Protein AF-A0A3D1K1M1-F1 (afdb_monomer)

pLDDT: mean 82.11, std 17.73, range [34.0, 96.88]

Mean predicted aligned error: 14.51 Å

Foldseek 3Di:
DDDDDDDDPDDDPDDDDDDPDDDPPVNVVVVVVVLVVVCVVCVVVLVVVLVVLVVVLVVCVVVVNVVVSVVSVVVSVVSVLVVVLSVVLVPDDFDKDKDKDQLVVDDCVPWAFLVVQVKDKDWPAWDPQQDQCQQRPPDLQGHTWGQAQWTKIKIFGNDKDKFQKKKFAAHQDQQKWQAWKWKWFDDSNTDIDIDHTDGHSIIMMMGTPDIDIGRMIMITRPGIGRIYGTNYMTGD

Structure (mmCIF, N/CA/C/O backbone):
data_AF-A0A3D1K1M1-F1
#
_entry.id   AF-A0A3D1K1M1-F1
#
loop_
_atom_site.group_PDB
_atom_site.id
_atom_site.type_symbol
_atom_site.label_atom_id
_atom_site.label_alt_id
_atom_site.label_comp_id
_atom_site.label_asym_id
_atom_site.label_entity_id
_atom_site.label_seq_id
_atom_site.pdbx_PDB_ins_code
_atom_site.Cartn_x
_atom_site.Cartn_y
_atom_site.Cartn_z
_atom_site.occupancy
_atom_site.B_iso_or_equiv
_atom_site.auth_seq_id
_atom_site.auth_comp_id
_atom_site.auth_asym_id
_atom_site.auth_atom_id
_atom_site.pdbx_PDB_model_num
ATOM 1 N N . MET A 1 1 ? 19.006 38.770 33.512 1.00 35.66 1 MET A N 1
ATOM 2 C CA . MET A 1 1 ? 19.445 38.851 32.100 1.00 35.66 1 MET A CA 1
ATOM 3 C C . MET A 1 1 ? 19.156 37.517 31.440 1.00 35.66 1 MET A C 1
ATOM 5 O O . MET A 1 1 ? 19.898 36.567 31.639 1.00 35.66 1 MET A O 1
ATOM 9 N N . ASN A 1 2 ? 18.037 37.445 30.722 1.00 34.00 2 ASN A N 1
ATOM 10 C CA . ASN A 1 2 ? 17.617 36.267 29.970 1.00 34.00 2 ASN A CA 1
ATOM 11 C C . ASN A 1 2 ? 18.421 36.190 28.670 1.00 34.00 2 ASN A C 1
ATOM 13 O O . ASN A 1 2 ? 18.438 37.163 27.915 1.00 34.00 2 ASN A O 1
ATOM 17 N N . LYS A 1 3 ? 19.047 35.046 28.381 1.00 42.53 3 LYS A N 1
ATOM 18 C CA . LYS A 1 3 ? 19.547 34.740 27.038 1.00 42.53 3 LYS A CA 1
ATOM 19 C C . LYS A 1 3 ? 18.972 33.413 26.552 1.00 42.53 3 LYS A C 1
ATOM 21 O O . LYS A 1 3 ? 19.311 32.350 27.050 1.00 42.53 3 LYS A O 1
ATOM 26 N N . MET A 1 4 ? 18.040 33.591 25.619 1.00 39.25 4 MET A N 1
ATOM 27 C CA . MET A 1 4 ? 17.590 32.737 24.522 1.00 39.25 4 MET A CA 1
ATOM 28 C C . MET A 1 4 ? 17.950 31.249 24.545 1.00 39.25 4 MET A C 1
ATOM 30 O O . MET A 1 4 ? 19.079 30.842 24.287 1.00 39.25 4 MET A O 1
ATOM 34 N N . ILE A 1 5 ? 16.882 30.466 24.666 1.00 43.78 5 ILE A N 1
ATOM 35 C CA . ILE A 1 5 ? 16.700 29.160 24.042 1.00 43.78 5 ILE A CA 1
ATOM 36 C C . ILE A 1 5 ? 16.816 29.354 22.522 1.00 43.78 5 ILE A C 1
ATOM 38 O O . ILE A 1 5 ? 15.950 29.979 21.911 1.00 43.78 5 ILE A O 1
ATOM 42 N N . ALA A 1 6 ? 17.894 28.846 21.926 1.00 45.03 6 ALA A N 1
ATOM 43 C CA . ALA A 1 6 ? 18.044 28.717 20.483 1.00 45.03 6 ALA A CA 1
ATOM 44 C C . ALA A 1 6 ? 18.020 27.230 20.116 1.00 45.03 6 ALA A C 1
ATOM 46 O O . ALA A 1 6 ? 18.894 26.442 20.467 1.00 45.03 6 ALA A O 1
ATOM 47 N N . MET A 1 7 ? 16.932 26.901 19.439 1.00 42.78 7 MET A N 1
ATOM 48 C CA . MET A 1 7 ? 16.564 25.671 18.764 1.00 42.78 7 MET A CA 1
ATOM 49 C C . MET A 1 7 ? 17.648 25.223 17.769 1.00 42.78 7 MET A C 1
ATOM 51 O O . MET A 1 7 ? 17.971 25.954 16.837 1.00 42.78 7 MET A O 1
ATOM 55 N N . LEU A 1 8 ? 18.156 24.000 17.927 1.00 34.22 8 LEU A N 1
ATOM 56 C CA . LEU A 1 8 ? 18.828 23.264 16.855 1.00 34.22 8 LEU A CA 1
ATOM 57 C C . LEU A 1 8 ? 18.450 21.781 16.972 1.00 34.22 8 LEU A C 1
ATOM 59 O O . LEU A 1 8 ? 19.152 20.975 17.576 1.00 34.22 8 LEU A O 1
ATOM 63 N N . VAL A 1 9 ? 17.282 21.431 16.431 1.00 40.34 9 VAL A N 1
ATOM 64 C CA . VAL A 1 9 ? 16.909 20.033 16.187 1.00 40.34 9 VAL A CA 1
ATOM 65 C C . VAL A 1 9 ? 17.611 19.619 14.897 1.00 40.34 9 VAL A C 1
ATOM 67 O O . VAL A 1 9 ? 17.089 19.797 13.799 1.00 40.34 9 VAL A O 1
ATOM 70 N N . SER A 1 10 ? 18.838 19.125 15.033 1.00 39.28 10 SER A N 1
ATOM 71 C CA . SER A 1 10 ? 19.572 18.496 13.939 1.00 39.28 10 SER A CA 1
ATOM 72 C C . SER A 1 10 ? 18.967 17.123 13.657 1.00 39.28 10 SER A C 1
ATOM 74 O O . SER A 1 10 ? 19.150 16.178 14.422 1.00 39.28 10 SER A O 1
ATOM 76 N N . VAL A 1 11 ? 18.238 17.014 12.548 1.00 42.81 11 VAL A N 1
ATOM 77 C CA . VAL A 1 11 ? 17.811 15.735 11.974 1.00 42.81 11 VAL A CA 1
ATOM 78 C C . VAL A 1 11 ? 19.044 15.057 11.367 1.00 42.81 11 VAL A C 1
ATOM 80 O O . VAL A 1 11 ? 19.420 15.344 10.234 1.00 42.81 11 VAL A O 1
ATOM 83 N N . LEU A 1 12 ? 19.687 14.161 12.119 1.00 37.34 12 LEU A N 1
ATOM 84 C CA . LEU A 1 12 ? 20.577 13.143 11.554 1.00 37.34 12 LEU A CA 1
ATOM 85 C C . LEU A 1 12 ? 19.761 11.864 11.329 1.00 37.34 12 LEU A C 1
ATOM 87 O O . LEU A 1 12 ? 19.552 11.078 12.247 1.00 37.34 12 LEU A O 1
ATOM 91 N N . PHE A 1 13 ? 19.302 11.654 10.097 1.00 40.97 13 PHE A N 1
ATOM 92 C CA . PHE A 1 13 ? 18.862 10.342 9.619 1.00 40.97 13 PHE A CA 1
ATOM 93 C C . PHE A 1 13 ? 20.049 9.711 8.879 1.00 40.97 13 PHE A C 1
ATOM 95 O O . PHE A 1 13 ? 20.242 9.946 7.687 1.00 40.97 13 PHE A O 1
ATOM 102 N N . ILE A 1 14 ? 20.887 8.964 9.604 1.00 43.50 14 ILE A N 1
ATOM 103 C CA . ILE A 1 14 ? 21.912 8.095 9.011 1.00 43.50 14 ILE A CA 1
ATOM 104 C C . ILE A 1 14 ? 21.360 6.668 8.959 1.00 43.50 14 ILE A C 1
ATOM 106 O O . ILE A 1 14 ? 20.699 6.200 9.881 1.00 43.50 14 ILE A O 1
ATOM 110 N N . ALA A 1 15 ? 21.605 6.040 7.813 1.00 40.34 15 ALA A N 1
ATOM 111 C CA . ALA A 1 15 ? 21.114 4.760 7.337 1.00 40.34 15 ALA A CA 1
ATOM 112 C C . ALA A 1 15 ? 21.244 3.588 8.326 1.00 40.34 15 ALA A C 1
ATOM 114 O O . ALA A 1 15 ? 22.288 3.386 8.941 1.00 40.34 15 ALA A O 1
ATOM 115 N N . GLY A 1 16 ? 20.195 2.761 8.380 1.00 38.75 16 GLY A N 1
ATOM 116 C CA . GLY A 1 16 ? 20.220 1.438 8.994 1.00 38.75 16 GLY A CA 1
ATOM 117 C C . GLY A 1 16 ? 20.970 0.441 8.111 1.00 38.75 16 GLY A C 1
ATOM 118 O O . GLY A 1 16 ? 20.432 -0.059 7.126 1.00 38.75 16 GLY A O 1
ATOM 119 N N . LEU A 1 17 ? 22.217 0.170 8.484 1.00 36.81 17 LEU A N 1
ATOM 120 C CA . LEU A 1 17 ? 22.935 -1.058 8.168 1.00 36.81 17 LEU A CA 1
ATOM 121 C C . LEU A 1 17 ? 22.650 -2.056 9.301 1.00 36.81 17 LEU A C 1
ATOM 123 O O . LEU A 1 17 ? 22.870 -1.709 10.453 1.00 36.81 17 LEU A O 1
ATOM 127 N N . TYR A 1 18 ? 22.159 -3.244 8.932 1.00 49.00 18 TYR A N 1
ATOM 128 C CA . TYR A 1 18 ? 22.156 -4.525 9.661 1.00 49.00 18 TYR A CA 1
ATOM 129 C C . TYR A 1 18 ? 21.875 -4.537 11.176 1.00 49.00 18 TYR A C 1
ATOM 131 O O . TYR A 1 18 ? 22.692 -4.074 11.961 1.00 49.00 18 TYR A O 1
ATOM 139 N N . ALA A 1 19 ? 20.824 -5.252 11.593 1.00 37.72 19 ALA A N 1
ATOM 140 C CA . ALA A 1 19 ? 20.815 -5.937 12.888 1.00 37.72 19 ALA A CA 1
ATOM 141 C C . ALA A 1 19 ? 19.747 -7.043 12.922 1.00 37.72 19 ALA A C 1
ATOM 143 O O . ALA A 1 19 ? 18.550 -6.764 12.945 1.00 37.72 19 ALA A O 1
ATOM 144 N N . ASP A 1 20 ? 20.200 -8.294 12.940 1.00 50.34 20 ASP A N 1
ATOM 145 C CA . ASP A 1 20 ? 19.540 -9.338 13.718 1.00 50.34 20 ASP A CA 1
ATOM 146 C C . ASP A 1 20 ? 20.033 -9.122 15.156 1.00 50.34 20 ASP A C 1
ATOM 148 O O . ASP A 1 20 ? 21.183 -9.427 15.463 1.00 50.34 20 ASP A O 1
ATOM 152 N N . ASP A 1 21 ? 19.246 -8.435 15.987 1.00 43.50 21 ASP A N 1
ATOM 153 C CA . ASP A 1 21 ? 19.594 -8.176 17.385 1.00 43.50 21 ASP A CA 1
ATOM 154 C C . ASP A 1 21 ? 18.326 -7.830 18.175 1.00 43.50 21 ASP A C 1
ATOM 156 O O . ASP A 1 21 ? 17.466 -7.071 17.719 1.00 43.50 21 ASP A O 1
ATOM 160 N N . LYS A 1 22 ? 18.161 -8.422 19.358 1.00 57.53 22 LYS A N 1
ATOM 161 C CA . LYS A 1 22 ? 17.028 -8.102 20.234 1.00 57.53 22 LYS A CA 1
ATOM 162 C C . LYS A 1 22 ? 17.178 -6.645 20.652 1.00 57.53 22 LYS A C 1
ATOM 164 O O . LYS A 1 22 ? 18.124 -6.333 21.369 1.00 57.53 22 LYS A O 1
ATOM 169 N N . ASP A 1 23 ? 16.250 -5.785 20.224 1.00 51.56 23 ASP A N 1
ATOM 170 C CA . ASP A 1 23 ? 16.181 -4.391 20.673 1.00 51.56 23 ASP A CA 1
ATOM 171 C C . ASP A 1 23 ? 16.493 -4.314 22.183 1.00 51.56 23 ASP A C 1
ATOM 173 O O . ASP A 1 23 ? 15.850 -5.034 22.962 1.00 51.56 23 ASP A O 1
ATOM 177 N N . PRO A 1 24 ? 17.451 -3.471 22.617 1.00 79.62 24 PRO A N 1
ATOM 178 C CA . PRO A 1 24 ? 17.783 -3.329 24.028 1.00 79.62 24 PRO A CA 1
ATOM 179 C C . PRO A 1 24 ? 16.522 -3.075 24.861 1.00 79.62 24 PRO A C 1
ATOM 181 O O . PRO A 1 24 ? 15.611 -2.350 24.434 1.00 79.62 24 PRO A O 1
ATOM 184 N N . ALA A 1 25 ? 16.446 -3.667 26.054 1.00 73.56 25 ALA A N 1
ATOM 185 C CA . ALA A 1 25 ? 15.280 -3.530 26.930 1.00 73.56 25 ALA A CA 1
ATOM 186 C C . ALA A 1 25 ? 14.980 -2.049 27.228 1.00 73.56 25 ALA A C 1
ATOM 188 O O . ALA A 1 25 ? 13.823 -1.628 27.268 1.00 73.56 25 ALA A O 1
ATOM 189 N N . GLU A 1 26 ? 16.034 -1.243 27.322 1.00 68.69 26 GLU A N 1
ATOM 190 C CA . GLU A 1 26 ? 16.009 0.202 27.502 1.00 68.69 26 GLU A CA 1
ATOM 191 C C . GLU A 1 26 ? 15.339 0.917 26.321 1.00 68.69 26 GLU A C 1
ATOM 193 O O . GLU A 1 26 ? 14.539 1.830 26.528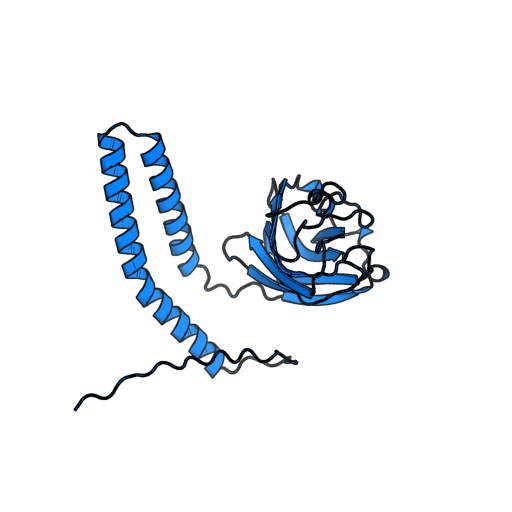 1.00 68.69 26 GLU A O 1
ATOM 198 N N . LEU A 1 27 ? 15.599 0.486 25.079 1.00 58.50 27 LEU A N 1
ATOM 199 C CA . LEU A 1 27 ? 14.973 1.058 23.882 1.00 58.50 27 LEU A CA 1
ATOM 200 C C . LEU A 1 27 ? 13.479 0.718 23.828 1.00 58.50 27 LEU A C 1
ATOM 202 O O . LEU A 1 27 ? 12.650 1.574 23.505 1.00 58.50 27 LEU A O 1
ATOM 206 N N . THR A 1 28 ? 13.124 -0.512 24.201 1.00 67.75 28 THR A N 1
ATOM 207 C CA . THR A 1 28 ? 11.724 -0.944 24.312 1.00 67.75 28 THR A CA 1
ATOM 208 C C . THR A 1 28 ? 10.980 -0.125 25.374 1.00 67.75 28 THR A C 1
ATOM 210 O O . THR A 1 28 ? 9.881 0.378 25.122 1.00 67.75 28 THR A O 1
ATOM 213 N N . GLN A 1 29 ? 11.596 0.088 26.539 1.00 68.00 29 GLN A N 1
ATOM 214 C CA . GLN A 1 29 ? 11.026 0.893 27.620 1.00 68.00 29 GLN A CA 1
ATOM 215 C C . GLN A 1 29 ? 10.901 2.377 27.239 1.00 68.00 29 GLN A C 1
ATOM 217 O O . GLN A 1 29 ? 9.874 3.003 27.526 1.00 68.00 29 GLN A O 1
ATOM 222 N N . ALA A 1 30 ? 11.901 2.937 26.554 1.00 70.56 30 ALA A N 1
ATOM 223 C CA . ALA A 1 30 ? 11.873 4.315 26.070 1.00 70.56 30 ALA A CA 1
ATOM 224 C C . ALA A 1 30 ? 10.729 4.539 25.069 1.00 70.56 30 ALA A C 1
ATOM 226 O O . ALA A 1 30 ? 9.992 5.520 25.187 1.00 70.56 30 ALA A O 1
ATOM 227 N N . ARG A 1 31 ? 10.512 3.600 24.136 1.00 72.06 31 ARG A N 1
ATOM 228 C CA . ARG A 1 31 ? 9.385 3.644 23.189 1.00 72.06 31 ARG A CA 1
ATOM 229 C C . ARG A 1 31 ? 8.033 3.577 23.902 1.00 72.06 31 ARG A C 1
ATOM 231 O O . ARG A 1 31 ? 7.164 4.393 23.609 1.00 72.06 31 ARG A O 1
ATOM 238 N N . SER A 1 32 ? 7.873 2.668 24.865 1.00 69.00 32 SER A N 1
ATOM 239 C CA . SER A 1 32 ? 6.636 2.543 25.655 1.00 69.00 32 SER A CA 1
ATOM 240 C C . SER A 1 32 ? 6.323 3.818 26.454 1.00 69.00 32 SER A C 1
ATOM 242 O O . SER A 1 32 ? 5.196 4.326 26.445 1.00 69.00 32 SER A O 1
ATOM 244 N N . THR A 1 33 ? 7.347 4.405 27.080 1.00 75.19 33 THR A N 1
ATOM 245 C CA . THR A 1 33 ? 7.224 5.670 27.820 1.00 75.19 33 THR A CA 1
ATOM 246 C C . THR A 1 33 ? 6.827 6.813 26.891 1.00 75.19 33 THR A C 1
ATOM 248 O O . THR A 1 33 ? 5.883 7.546 27.184 1.00 75.19 33 THR A O 1
ATOM 251 N N . PHE A 1 34 ? 7.501 6.934 25.744 1.00 74.62 34 PHE A N 1
ATOM 252 C CA . PHE A 1 34 ? 7.194 7.946 24.739 1.00 74.62 34 PHE A CA 1
ATOM 253 C C . PHE A 1 34 ? 5.752 7.826 24.230 1.00 74.62 34 PHE A C 1
ATOM 255 O O . PHE A 1 34 ? 5.031 8.820 24.197 1.00 74.62 34 PHE A O 1
ATOM 262 N N . GLN A 1 35 ? 5.295 6.614 23.900 1.00 65.81 35 GLN A N 1
ATOM 263 C CA . GLN A 1 35 ? 3.919 6.365 23.455 1.00 65.81 35 GLN A CA 1
ATOM 264 C C . GLN A 1 35 ? 2.891 6.743 24.527 1.00 65.81 35 GLN A C 1
ATOM 266 O O . GLN A 1 35 ? 1.893 7.396 24.226 1.00 65.81 35 GLN A O 1
ATOM 271 N N . THR A 1 36 ? 3.159 6.399 25.789 1.00 72.00 36 THR A N 1
ATOM 272 C CA . THR A 1 36 ? 2.291 6.753 26.921 1.00 72.00 36 THR A CA 1
ATOM 273 C C . THR A 1 36 ? 2.190 8.269 27.093 1.00 72.00 36 THR A C 1
ATOM 275 O O . THR A 1 36 ? 1.092 8.806 27.241 1.00 72.00 36 THR A O 1
ATOM 278 N N . GLN A 1 37 ? 3.322 8.975 27.029 1.00 74.81 37 GLN A N 1
ATOM 279 C CA . GLN A 1 37 ? 3.367 10.435 27.140 1.00 74.81 37 GLN A CA 1
ATOM 280 C C . GLN A 1 37 ? 2.671 11.117 25.963 1.00 74.81 37 GLN A C 1
ATOM 282 O O . GLN A 1 37 ? 1.894 12.048 26.168 1.00 74.81 37 GLN A O 1
ATOM 287 N N . MET A 1 38 ? 2.897 10.622 24.745 1.00 78.00 38 MET A N 1
ATOM 288 C CA . MET A 1 38 ? 2.207 11.084 23.545 1.00 78.00 38 MET A CA 1
ATOM 289 C C . MET A 1 38 ? 0.695 10.946 23.699 1.00 78.00 38 MET A C 1
ATOM 291 O O . MET A 1 38 ? -0.015 11.932 23.529 1.00 78.00 38 MET A O 1
ATOM 295 N N . LYS A 1 39 ? 0.202 9.767 24.098 1.00 74.44 39 LYS A N 1
ATOM 296 C CA . LYS A 1 39 ? -1.231 9.527 24.319 1.00 74.44 39 LYS A CA 1
ATOM 297 C C . LYS A 1 39 ? -1.799 10.454 25.393 1.00 74.44 39 LYS A C 1
ATOM 299 O O . LYS A 1 39 ? -2.856 11.053 25.195 1.00 74.44 39 LYS A O 1
ATOM 304 N N . ALA A 1 40 ? -1.096 10.617 26.513 1.00 77.94 40 ALA A N 1
ATOM 305 C CA . ALA A 1 40 ? -1.516 11.514 27.588 1.00 77.94 40 ALA A CA 1
ATOM 306 C C . ALA A 1 40 ? -1.591 12.982 27.131 1.00 77.94 40 ALA A C 1
ATOM 308 O O . ALA A 1 40 ? -2.524 13.692 27.502 1.00 77.94 40 ALA A O 1
ATOM 309 N N . ALA A 1 41 ? -0.650 13.428 26.293 1.00 80.25 41 ALA A N 1
ATOM 310 C CA . ALA A 1 41 ? -0.619 14.788 25.763 1.00 80.25 41 ALA A CA 1
ATOM 311 C C . ALA A 1 41 ? -1.690 15.038 24.686 1.00 80.25 41 ALA A C 1
ATOM 313 O O . ALA A 1 41 ? -2.269 16.124 24.635 1.00 80.25 41 ALA A O 1
ATOM 314 N N . THR A 1 42 ? -1.982 14.051 23.833 1.00 81.56 42 THR A N 1
ATOM 315 C CA . THR A 1 42 ? -2.931 14.203 22.717 1.00 81.56 42 THR A CA 1
ATOM 316 C C . THR A 1 42 ? -4.386 13.986 23.123 1.00 81.56 42 THR A C 1
ATOM 318 O O . THR A 1 42 ? -5.267 14.648 22.575 1.00 81.56 42 THR A O 1
ATOM 321 N N . THR A 1 43 ? -4.662 13.135 24.118 1.00 84.06 43 THR A N 1
ATOM 322 C CA . THR A 1 43 ? -6.025 12.845 24.610 1.00 84.06 43 THR A CA 1
ATOM 323 C C . THR A 1 43 ? -6.858 14.106 24.902 1.00 84.06 43 THR A C 1
ATOM 325 O O . THR A 1 43 ? -7.956 14.224 24.350 1.00 84.06 43 THR A O 1
ATOM 328 N N . PRO A 1 44 ? -6.390 15.092 25.699 1.00 88.69 44 PRO A N 1
ATOM 329 C CA . PRO A 1 44 ? -7.186 16.289 25.978 1.00 88.69 44 PRO A CA 1
ATOM 330 C C . PRO A 1 44 ? -7.412 17.166 24.735 1.00 88.69 44 PRO A C 1
ATOM 332 O O . PRO A 1 44 ? -8.416 17.874 24.659 1.00 88.69 44 PRO A O 1
ATOM 335 N N . ILE A 1 45 ? -6.507 17.122 23.752 1.00 86.19 45 ILE A N 1
ATOM 336 C CA . ILE A 1 45 ? -6.644 17.861 22.491 1.00 86.19 45 ILE A CA 1
ATOM 337 C C . ILE A 1 45 ? -7.770 17.245 21.654 1.00 86.19 45 ILE A C 1
ATOM 339 O O . ILE A 1 45 ? -8.680 17.958 21.230 1.00 86.19 45 ILE A O 1
ATOM 343 N N . VAL A 1 46 ? -7.759 15.919 21.490 1.00 86.88 46 VAL A N 1
ATOM 344 C CA . VAL A 1 46 ? -8.809 15.177 20.773 1.00 86.88 46 VAL A CA 1
ATOM 345 C C . VAL A 1 46 ? -10.167 15.365 21.451 1.00 86.88 46 VAL A C 1
ATOM 347 O O . VAL A 1 46 ? -11.167 15.612 20.780 1.00 86.88 46 VAL A O 1
ATOM 350 N N . GLN A 1 47 ? -10.213 15.330 22.784 1.00 88.12 47 GLN A N 1
ATOM 351 C CA . GLN A 1 47 ? -11.453 15.534 23.530 1.00 88.12 47 GLN A CA 1
ATOM 352 C C . GLN A 1 47 ? -12.062 16.923 23.285 1.00 88.12 47 GLN A C 1
ATOM 354 O O . GLN A 1 47 ? -13.271 17.029 23.072 1.00 88.12 47 GLN A O 1
ATOM 359 N N . ARG A 1 48 ? -11.245 17.986 23.271 1.00 91.62 48 ARG A N 1
ATOM 360 C CA . ARG A 1 48 ? -11.716 19.344 22.941 1.00 91.62 48 ARG A CA 1
ATOM 361 C C . ARG A 1 48 ? -12.244 19.429 21.516 1.00 91.62 48 ARG A C 1
ATOM 363 O O . ARG A 1 48 ? -13.271 20.060 21.288 1.00 91.62 48 ARG A O 1
ATOM 370 N N . TYR A 1 49 ? -11.574 18.779 20.571 1.00 92.19 49 TYR A N 1
ATOM 371 C CA . TYR A 1 49 ? -12.028 18.760 19.187 1.00 92.19 49 TYR A CA 1
ATOM 372 C C . TYR A 1 49 ? -13.379 18.044 19.038 1.00 92.19 49 TYR A C 1
ATOM 374 O O . TYR A 1 49 ? -14.300 18.588 18.436 1.00 92.19 49 TYR A O 1
ATOM 382 N N . LEU A 1 50 ? -13.562 16.891 19.687 1.00 93.25 50 LEU A N 1
ATOM 383 C CA . LEU A 1 50 ? -14.848 16.183 19.700 1.00 93.25 50 LEU A CA 1
ATOM 384 C C . LEU A 1 50 ? -15.981 17.023 20.309 1.00 93.25 50 LEU A C 1
ATOM 386 O O . LEU A 1 50 ? -17.105 16.981 19.812 1.00 93.25 50 LEU A O 1
ATOM 390 N N . GLN A 1 51 ? -15.699 17.813 21.350 1.00 94.88 51 GLN A N 1
ATOM 391 C CA . GLN A 1 51 ? -16.671 18.758 21.913 1.00 94.88 51 GLN A CA 1
ATOM 392 C C . GLN A 1 51 ? -17.054 19.854 20.908 1.00 94.88 51 GLN A C 1
ATOM 394 O O . GLN A 1 51 ? -18.229 20.206 20.800 1.00 94.88 51 GLN A O 1
ATOM 399 N N . GLN A 1 52 ? -16.083 20.375 20.151 1.00 94.88 52 GLN A N 1
ATOM 400 C CA . GLN A 1 52 ? -16.340 21.351 19.089 1.00 94.88 52 GLN A CA 1
ATOM 401 C C . GLN A 1 52 ? -17.182 20.747 17.957 1.00 94.88 52 GLN A C 1
ATOM 403 O O . GLN A 1 52 ? -18.133 21.388 17.508 1.00 94.88 52 GLN A O 1
ATOM 408 N N . LEU A 1 53 ? -16.885 19.513 17.536 1.00 94.00 53 LEU A N 1
ATOM 409 C CA . LEU A 1 53 ? -17.661 18.801 16.519 1.00 94.00 53 LEU A CA 1
ATOM 410 C C . LEU A 1 53 ? -19.099 18.520 16.983 1.00 94.00 53 LEU A C 1
ATOM 412 O O . LEU A 1 53 ? -20.034 18.749 16.221 1.00 94.00 53 LEU A O 1
ATOM 416 N N . ASP A 1 54 ? -19.312 18.117 18.239 1.00 96.25 54 ASP A N 1
ATOM 417 C CA . ASP A 1 54 ? -20.662 17.908 18.784 1.00 96.25 54 ASP A CA 1
ATOM 418 C C . ASP A 1 54 ? -21.488 19.208 18.798 1.00 96.25 54 ASP A C 1
ATOM 420 O O . ASP A 1 54 ? -22.652 19.228 18.381 1.00 96.25 54 ASP A O 1
ATOM 424 N N . ALA A 1 55 ? -20.875 20.323 19.212 1.00 96.88 55 ALA A N 1
ATOM 425 C CA . ALA A 1 55 ? -21.512 21.637 19.170 1.00 96.88 55 ALA A CA 1
ATOM 426 C C . ALA A 1 55 ? -21.841 22.071 17.730 1.00 96.88 55 ALA A C 1
ATOM 428 O O . ALA A 1 55 ? -22.938 22.575 17.466 1.00 96.88 55 ALA A O 1
ATOM 429 N N . LEU A 1 56 ? -20.923 21.833 16.787 1.00 95.75 56 LEU A N 1
ATOM 430 C CA . LEU A 1 56 ? -21.119 22.130 15.370 1.00 95.75 56 LEU A CA 1
ATOM 431 C C . LEU A 1 56 ? -22.267 21.305 14.778 1.00 95.75 56 LEU A C 1
ATOM 433 O O . LEU A 1 56 ? -23.158 21.869 14.144 1.00 95.75 56 LEU A O 1
ATOM 437 N N . LYS A 1 57 ? -22.306 19.997 15.050 1.00 95.69 57 LYS A N 1
ATOM 438 C CA . LYS A 1 57 ? -23.380 19.097 14.614 1.00 95.69 57 LYS A CA 1
ATOM 439 C C . LYS A 1 57 ? -24.751 19.577 15.095 1.00 95.69 57 LYS A C 1
ATOM 441 O O . LYS A 1 57 ? -25.689 19.635 14.303 1.00 95.69 57 LYS A O 1
ATOM 446 N N . LYS A 1 58 ? -24.875 19.954 16.374 1.00 96.62 58 LYS A N 1
ATOM 447 C CA . LYS A 1 58 ? -26.126 20.489 16.948 1.00 96.62 58 LYS A CA 1
ATOM 448 C C . LYS A 1 58 ? -26.563 21.783 16.263 1.00 96.62 58 LYS A C 1
ATOM 450 O O . LYS A 1 58 ? -27.738 21.931 15.937 1.00 96.62 58 LYS A O 1
ATOM 455 N N . SER A 1 59 ? -25.621 22.694 16.013 1.00 96.56 59 SER A N 1
ATOM 456 C CA . SER A 1 59 ? -25.883 23.960 15.315 1.00 96.56 59 SER A CA 1
ATOM 457 C C . SER A 1 59 ? -26.366 23.741 13.877 1.00 96.56 59 SER A C 1
ATOM 459 O O . SER A 1 59 ? -27.338 24.363 13.454 1.00 96.56 59 SER A O 1
ATOM 461 N N . LEU A 1 60 ? -25.741 22.817 13.140 1.00 94.38 60 LEU A N 1
ATOM 462 C CA . LEU A 1 60 ? -26.144 22.454 11.776 1.00 94.38 60 LEU A CA 1
ATOM 463 C C . LEU A 1 60 ? -27.521 21.778 11.750 1.00 94.38 60 LEU A C 1
ATOM 465 O O . LEU A 1 60 ? -28.366 22.143 10.936 1.00 94.38 60 LEU A O 1
ATOM 469 N N . GLY A 1 61 ? -27.791 20.882 12.705 1.00 94.31 61 GLY A N 1
ATOM 470 C CA . GLY A 1 61 ? -29.106 20.260 12.870 1.00 94.31 61 GLY A CA 1
ATOM 471 C C . GLY A 1 61 ? -30.216 21.276 13.155 1.00 94.31 61 GLY A C 1
ATOM 472 O O . GLY A 1 61 ? -31.268 21.223 12.524 1.00 94.31 61 GLY A O 1
ATOM 473 N N . ALA A 1 62 ? -29.969 22.256 14.031 1.00 96.38 62 ALA A N 1
ATOM 474 C CA . ALA A 1 62 ? -30.923 23.332 14.321 1.00 96.38 62 ALA A CA 1
ATOM 475 C C . ALA A 1 62 ? -31.200 24.242 13.109 1.00 96.38 62 ALA A C 1
ATOM 477 O O . ALA A 1 62 ? -32.274 24.831 13.014 1.00 96.38 62 ALA A O 1
ATOM 478 N N . LYS A 1 63 ? -30.249 24.342 12.173 1.00 96.88 63 LYS A N 1
ATOM 479 C CA . LYS A 1 63 ? -30.395 25.079 10.908 1.00 96.88 63 LYS A CA 1
ATOM 480 C C . LYS A 1 63 ? -31.053 24.260 9.791 1.00 96.88 63 LYS A C 1
ATOM 482 O O . LYS A 1 63 ? -31.295 24.808 8.722 1.00 96.88 63 LYS A O 1
ATOM 487 N N . GLY A 1 64 ? -31.322 22.972 10.014 1.00 96.50 64 GLY A N 1
ATOM 488 C CA . GLY A 1 64 ? -31.851 22.066 8.992 1.00 96.50 64 GLY A CA 1
ATOM 489 C C . GLY A 1 64 ? -30.812 21.586 7.971 1.00 96.50 64 GLY A C 1
ATOM 490 O O . GLY A 1 64 ? -31.187 20.972 6.975 1.00 96.50 64 GLY A O 1
ATOM 491 N N . ASP A 1 65 ? -29.517 21.823 8.204 1.00 95.94 65 ASP A N 1
ATOM 492 C CA . ASP A 1 65 ? -28.444 21.350 7.323 1.00 95.94 65 ASP A CA 1
ATOM 493 C C . ASP A 1 65 ? -28.038 19.914 7.687 1.00 95.94 65 ASP A C 1
ATOM 495 O O . ASP A 1 65 ? -27.051 19.648 8.382 1.00 95.94 65 ASP A O 1
ATOM 499 N N . VAL A 1 66 ? -28.866 18.969 7.241 1.00 92.06 66 VAL A N 1
ATOM 500 C CA . VAL A 1 66 ? -28.719 17.539 7.548 1.00 92.06 66 VAL A CA 1
ATOM 501 C C . VAL A 1 66 ? -27.443 16.954 6.933 1.00 92.06 66 VAL A C 1
ATOM 503 O O . VAL A 1 66 ? -26.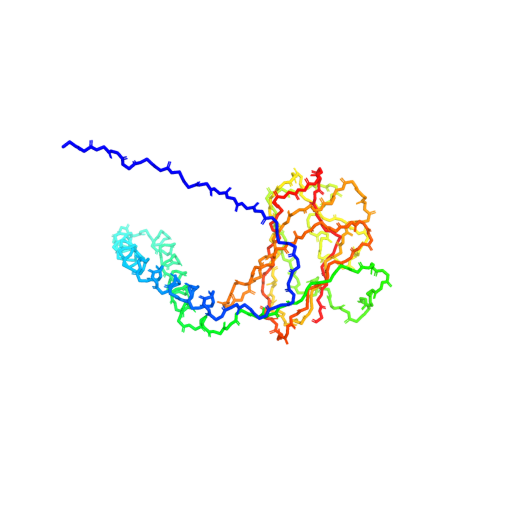781 16.135 7.571 1.00 92.06 66 VAL A O 1
ATOM 506 N N . ASN A 1 67 ? -27.059 17.394 5.731 1.00 85.19 67 ASN A N 1
ATOM 507 C CA . ASN A 1 67 ? -25.880 16.874 5.034 1.00 85.19 67 ASN A CA 1
ATOM 508 C C . ASN A 1 67 ? -24.584 17.287 5.738 1.00 85.19 67 ASN A C 1
ATOM 510 O O . ASN A 1 67 ? -23.711 16.447 5.963 1.00 85.19 67 ASN A O 1
ATOM 514 N N . ALA A 1 68 ? -24.468 18.553 6.152 1.00 82.19 68 ALA A N 1
ATOM 515 C CA . ALA A 1 68 ? -23.302 19.001 6.905 1.00 82.19 68 ALA A CA 1
ATOM 516 C C . ALA A 1 68 ? -23.238 18.347 8.296 1.00 82.19 68 ALA A C 1
ATOM 518 O O . ALA A 1 68 ? -22.163 17.952 8.748 1.00 82.19 68 ALA A O 1
ATOM 519 N N . ALA A 1 69 ? -24.382 18.167 8.969 1.00 81.69 69 ALA A N 1
ATOM 520 C CA . ALA A 1 69 ? -24.435 17.465 10.252 1.00 81.69 69 ALA A CA 1
ATOM 521 C C . ALA A 1 69 ? -24.001 15.989 10.140 1.00 81.69 69 ALA A C 1
ATOM 523 O O . ALA A 1 69 ? -23.359 15.467 11.056 1.00 81.69 69 ALA A O 1
ATOM 524 N N . LEU A 1 70 ? -24.318 15.324 9.022 1.00 83.88 70 LEU A N 1
ATOM 525 C CA . LEU A 1 70 ? -23.882 13.956 8.740 1.00 83.88 70 LEU A CA 1
ATOM 526 C C . LEU A 1 70 ? -22.366 13.869 8.516 1.00 83.88 70 LEU A C 1
ATOM 528 O O . LEU A 1 70 ? -21.727 12.990 9.088 1.00 83.88 70 LEU A O 1
ATOM 532 N N . ALA A 1 71 ? -21.779 14.797 7.755 1.00 82.56 71 ALA A N 1
ATOM 533 C CA . ALA A 1 71 ? -20.329 14.842 7.549 1.00 82.56 71 ALA A CA 1
ATOM 534 C C . ALA A 1 71 ? -19.567 15.012 8.878 1.00 82.56 71 ALA A C 1
ATOM 536 O O . ALA A 1 71 ? -18.582 14.323 9.136 1.00 82.56 71 ALA A O 1
ATOM 537 N N . VAL A 1 72 ? -20.072 15.870 9.771 1.00 87.38 72 VAL A N 1
ATOM 538 C CA . VAL A 1 72 ? -19.507 16.040 11.120 1.00 87.38 72 VAL A CA 1
ATOM 539 C C . VAL A 1 72 ? -19.625 14.756 11.947 1.00 87.38 72 VAL A C 1
ATOM 541 O O . VAL A 1 72 ? -18.696 14.404 12.670 1.00 87.38 72 VAL A O 1
ATOM 544 N N . GLN A 1 73 ? -20.740 14.029 11.835 1.00 89.06 73 GLN A N 1
ATOM 545 C CA . GLN A 1 73 ? -20.908 12.746 12.518 1.00 89.06 73 GLN A CA 1
ATOM 546 C C . GLN A 1 73 ? -19.885 11.703 12.037 1.00 89.06 73 GLN A C 1
ATOM 548 O O . GLN A 1 73 ? -19.286 11.027 12.868 1.00 89.06 73 GLN A O 1
ATOM 553 N N . GLN A 1 74 ? -19.639 11.615 10.728 1.00 81.50 74 GLN A N 1
ATOM 554 C CA . GLN A 1 74 ? -18.650 10.694 10.155 1.00 81.50 74 GLN A CA 1
ATOM 555 C C . GLN A 1 74 ? -17.225 10.984 10.653 1.00 81.50 74 GLN A C 1
ATOM 557 O O . GLN A 1 74 ? -16.479 10.058 10.978 1.00 81.50 74 GLN A O 1
ATOM 562 N N . GLU A 1 75 ? -16.864 12.263 10.779 1.00 87.25 75 GLU A N 1
ATOM 563 C CA . GLU A 1 75 ? -15.586 12.679 11.369 1.00 87.25 75 GLU A CA 1
ATOM 564 C C . GLU A 1 75 ? -15.486 12.245 12.844 1.00 87.25 75 GLU A C 1
ATOM 566 O O . GLU A 1 75 ? -14.493 11.647 13.266 1.00 87.25 75 GLU A O 1
ATOM 571 N N . MET A 1 76 ? -16.542 12.477 13.635 1.00 90.19 76 MET A N 1
ATOM 572 C CA . MET A 1 76 ? -16.589 12.059 15.042 1.00 90.19 76 MET A CA 1
ATOM 573 C C . MET A 1 76 ? -16.454 10.540 15.210 1.00 90.19 76 MET A C 1
ATOM 575 O O . MET A 1 76 ? -15.797 10.092 16.152 1.00 90.19 76 MET A O 1
ATOM 579 N N . ASP A 1 77 ? -17.075 9.753 14.331 1.00 83.44 77 ASP A N 1
ATOM 580 C CA . ASP A 1 77 ? -17.000 8.290 14.374 1.00 83.44 77 ASP A CA 1
ATOM 581 C C . ASP A 1 77 ? -15.597 7.796 14.007 1.00 83.44 77 ASP A C 1
ATOM 583 O O . ASP A 1 77 ? -15.024 6.991 14.744 1.00 83.44 77 ASP A O 1
ATOM 587 N N . SER A 1 78 ? -14.976 8.390 12.984 1.00 77.25 78 SER A N 1
ATOM 588 C CA . SER A 1 78 ? -13.593 8.090 12.583 1.00 77.25 78 SER A CA 1
ATOM 589 C C . SER A 1 78 ? -12.586 8.330 13.723 1.00 77.25 78 SER A C 1
ATOM 591 O O . SER A 1 78 ? -11.682 7.524 13.951 1.00 77.25 78 SER A O 1
ATOM 593 N N . LEU A 1 79 ? -12.769 9.405 14.501 1.00 82.44 79 LEU A N 1
ATOM 594 C CA . LEU A 1 79 ? -11.924 9.729 15.661 1.00 82.44 79 LEU A CA 1
ATOM 595 C C . LEU A 1 79 ? -12.164 8.813 16.870 1.00 82.44 79 LEU A C 1
ATOM 597 O O . LEU A 1 79 ? -11.254 8.544 17.662 1.00 82.44 79 LEU A O 1
ATOM 601 N N . LYS A 1 80 ? -13.396 8.334 17.059 1.00 80.88 80 LYS A N 1
ATOM 602 C CA . LYS A 1 80 ? -13.705 7.360 18.115 1.00 80.88 80 LYS A CA 1
ATOM 603 C C . LYS A 1 80 ? -13.134 5.993 17.778 1.00 80.88 80 LYS A C 1
ATOM 605 O O . LYS A 1 80 ? -12.609 5.332 18.675 1.00 80.88 80 LYS A O 1
ATOM 610 N N . GLU A 1 81 ? -13.188 5.588 16.514 1.00 72.62 81 GLU A N 1
ATOM 611 C CA . GLU A 1 81 ? -12.560 4.358 16.037 1.00 72.62 81 GLU A CA 1
ATOM 612 C C . GLU A 1 81 ? -11.040 4.403 16.219 1.00 72.62 81 GLU A C 1
ATOM 614 O O . GLU A 1 81 ? -10.469 3.458 16.769 1.00 72.62 81 GLU A O 1
ATOM 619 N N . SER A 1 82 ? -10.388 5.526 15.893 1.00 65.06 82 SER A N 1
ATOM 620 C CA . SER A 1 82 ? -8.949 5.687 16.134 1.00 65.06 82 SER A CA 1
ATOM 621 C C . SER A 1 82 ? -8.595 5.635 17.627 1.00 65.06 82 SER A C 1
ATOM 623 O O . SER A 1 82 ? -7.621 4.991 18.006 1.00 65.06 82 SER A O 1
ATOM 625 N N . SER A 1 83 ? -9.418 6.236 18.494 1.00 64.31 83 SER A N 1
ATOM 626 C CA . SER A 1 83 ? -9.195 6.260 19.953 1.00 64.31 83 SER A CA 1
ATOM 627 C C . SER A 1 83 ? -9.465 4.906 20.634 1.00 64.31 83 SER A C 1
ATOM 629 O O . SER A 1 83 ? -8.831 4.557 21.633 1.00 64.31 83 SER A O 1
ATOM 631 N N . SER A 1 84 ? -10.412 4.131 20.097 1.00 54.69 84 SER A N 1
ATOM 632 C CA . SER A 1 84 ? -10.788 2.804 20.606 1.00 54.69 84 SER A CA 1
ATOM 633 C C . SER A 1 84 ? -9.806 1.719 20.158 1.00 54.69 84 SER A C 1
ATOM 635 O O . SER A 1 84 ? -9.528 0.787 20.919 1.00 54.69 84 SER A O 1
ATOM 637 N N . ASN A 1 85 ? -9.232 1.860 18.959 1.00 46.59 85 ASN A N 1
ATOM 638 C CA . ASN A 1 85 ? -8.170 0.977 18.478 1.00 46.59 85 ASN A CA 1
ATOM 639 C C . ASN A 1 85 ? -6.856 1.190 19.246 1.00 46.59 85 ASN A C 1
ATOM 641 O O . ASN A 1 85 ? -6.175 0.213 19.531 1.00 46.59 85 ASN A O 1
ATOM 645 N N . ASP A 1 86 ? -6.575 2.395 19.746 1.00 47.03 86 ASP A N 1
ATOM 646 C CA . ASP A 1 86 ? -5.379 2.713 20.552 1.00 47.03 86 ASP A CA 1
ATOM 647 C C . ASP A 1 86 ? -5.319 2.041 21.941 1.00 47.03 86 ASP A C 1
ATOM 649 O O . ASP A 1 86 ? -4.335 2.173 22.674 1.00 47.03 86 ASP A O 1
ATOM 653 N N . THR A 1 87 ? -6.388 1.360 22.365 1.00 42.03 87 THR A N 1
ATOM 654 C CA . THR A 1 87 ? -6.425 0.592 23.628 1.00 42.03 87 THR A CA 1
ATOM 655 C C . THR A 1 87 ? -6.429 -0.924 23.376 1.00 42.03 87 THR A C 1
ATOM 657 O O . THR A 1 87 ? -6.209 -1.702 24.299 1.00 42.03 87 THR A O 1
ATOM 660 N N . ARG A 1 88 ? -6.601 -1.357 22.117 1.00 42.59 88 ARG A N 1
ATOM 661 C CA . ARG A 1 88 ? -6.438 -2.756 21.672 1.00 42.59 88 ARG A CA 1
ATOM 662 C C . ARG A 1 88 ? -5.154 -2.986 20.861 1.00 42.59 88 ARG A C 1
ATOM 664 O O . ARG A 1 88 ? -4.669 -4.109 20.846 1.00 42.59 88 ARG A O 1
ATOM 671 N N . ALA A 1 89 ? -4.541 -1.932 20.321 1.00 43.59 89 ALA A N 1
ATOM 672 C CA . ALA A 1 89 ? -3.271 -1.936 19.583 1.00 43.59 89 ALA A CA 1
ATOM 673 C C . ALA A 1 89 ? -2.014 -2.045 20.478 1.00 43.59 89 ALA A C 1
ATOM 675 O O . ALA A 1 89 ? -0.920 -1.635 20.099 1.00 43.59 89 ALA A O 1
ATOM 676 N N . SER A 1 90 ? -2.153 -2.625 21.677 1.00 41.00 90 SER A N 1
ATOM 677 C CA . SER A 1 90 ? -1.030 -3.260 22.381 1.00 41.00 90 SER A CA 1
ATOM 678 C C . SER A 1 90 ? -0.959 -4.763 22.052 1.00 41.00 90 SER A C 1
ATOM 680 O O . SER A 1 90 ? -0.370 -5.546 22.786 1.00 41.00 90 SER A O 1
ATOM 682 N N . SER A 1 91 ? -1.543 -5.204 20.932 1.00 46.81 91 SER A N 1
ATOM 683 C CA . SER A 1 91 ? -1.021 -6.374 20.229 1.00 46.81 91 SER A CA 1
ATOM 684 C C . SER A 1 91 ? 0.103 -5.878 19.328 1.00 46.81 91 SER A C 1
ATOM 686 O O . SER A 1 91 ? -0.134 -5.039 18.463 1.00 46.81 91 SER A O 1
ATOM 688 N N . ALA A 1 92 ? 1.333 -6.333 19.574 1.00 58.31 92 ALA A N 1
ATOM 689 C CA . ALA A 1 92 ? 2.491 -5.990 18.754 1.00 58.31 92 ALA A CA 1
ATOM 690 C C . ALA A 1 92 ? 2.135 -6.061 17.258 1.00 58.31 92 ALA A C 1
ATOM 692 O O . ALA A 1 92 ? 1.531 -7.048 16.834 1.00 58.31 92 ALA A O 1
ATOM 693 N N . LEU A 1 93 ? 2.495 -5.024 16.486 1.00 62.56 93 LEU A N 1
ATOM 694 C CA . LEU A 1 93 ? 2.360 -5.029 15.026 1.00 62.56 93 LEU A CA 1
ATOM 695 C C . LEU A 1 93 ? 2.829 -6.387 14.481 1.00 62.56 93 LEU A C 1
ATOM 697 O O . LEU A 1 93 ? 3.858 -6.887 14.958 1.00 62.56 93 LEU A O 1
ATOM 701 N N . PRO A 1 94 ? 2.108 -6.992 13.520 1.00 69.81 94 PRO A N 1
ATOM 702 C CA . PRO A 1 94 ? 2.524 -8.259 12.948 1.00 69.81 94 PRO A CA 1
ATOM 703 C C . PRO A 1 94 ? 3.952 -8.107 12.431 1.00 69.81 94 PRO A C 1
ATOM 705 O O . PRO A 1 94 ? 4.253 -7.265 11.584 1.00 69.81 94 PRO A O 1
ATOM 708 N N . LYS A 1 95 ? 4.857 -8.891 13.015 1.00 85.31 95 LYS A N 1
ATOM 709 C CA . LYS A 1 95 ? 6.252 -8.926 12.593 1.00 85.31 95 LYS A CA 1
ATOM 710 C C . LYS A 1 95 ? 6.308 -9.458 11.167 1.00 85.31 95 LYS A C 1
ATOM 712 O O . LYS A 1 95 ? 5.560 -10.375 10.816 1.00 85.31 95 LYS A O 1
ATOM 717 N N . TYR A 1 96 ? 7.216 -8.912 10.375 1.00 90.19 96 TYR A N 1
ATOM 718 C CA . TYR A 1 96 ? 7.413 -9.313 8.992 1.00 90.19 96 TYR A CA 1
ATOM 719 C C . TYR A 1 96 ? 8.898 -9.424 8.656 1.00 90.19 96 TYR A C 1
ATOM 721 O O . TYR A 1 96 ? 9.741 -8.809 9.309 1.00 90.19 96 TYR A O 1
ATOM 729 N N . GLU A 1 97 ? 9.199 -10.201 7.625 1.00 92.19 97 GLU A N 1
ATOM 730 C CA . GLU A 1 97 ? 10.505 -10.281 6.982 1.00 92.19 97 GLU A CA 1
ATOM 731 C C . GLU A 1 97 ? 10.374 -9.812 5.527 1.00 92.19 97 GLU A C 1
ATOM 733 O O . GLU A 1 97 ? 9.351 -10.046 4.882 1.00 92.19 97 GLU A O 1
ATOM 738 N N . MET A 1 98 ? 11.397 -9.136 5.003 1.00 93.94 98 MET A N 1
ATOM 739 C CA . MET A 1 98 ? 11.445 -8.729 3.598 1.00 93.94 98 MET A CA 1
ATOM 740 C C . MET A 1 98 ? 12.611 -9.386 2.879 1.00 93.94 98 MET A C 1
ATOM 742 O O . MET A 1 98 ? 13.737 -9.376 3.374 1.00 93.94 98 MET A O 1
ATOM 746 N N . LYS A 1 99 ? 12.353 -9.888 1.672 1.00 94.50 99 LYS A N 1
ATOM 747 C CA . LYS A 1 99 ? 13.370 -10.472 0.791 1.00 94.50 99 LYS A CA 1
ATOM 748 C C . LYS A 1 99 ? 13.201 -9.924 -0.614 1.00 94.50 99 LYS A C 1
ATOM 750 O O . LYS A 1 99 ? 12.087 -9.827 -1.118 1.00 94.50 99 LYS A O 1
ATOM 755 N N . ILE A 1 100 ? 14.311 -9.595 -1.264 1.00 94.00 100 ILE A N 1
ATOM 756 C CA . ILE A 1 100 ? 14.323 -9.317 -2.700 1.00 94.00 100 ILE A CA 1
ATOM 757 C C . ILE A 1 100 ? 14.808 -10.583 -3.391 1.00 94.00 100 ILE A C 1
ATOM 759 O O . ILE A 1 100 ? 15.925 -11.037 -3.145 1.00 94.00 100 ILE A O 1
ATOM 763 N N . LEU A 1 101 ? 13.965 -11.148 -4.246 1.00 94.50 101 LEU A N 1
ATOM 764 C CA . LEU A 1 101 ? 14.260 -12.361 -5.001 1.00 94.50 101 LEU A CA 1
ATOM 765 C C . LEU A 1 101 ? 14.267 -12.060 -6.502 1.00 94.50 101 LEU A C 1
ATOM 767 O O . LEU A 1 101 ? 13.725 -11.052 -6.958 1.00 94.50 101 LEU A O 1
ATOM 771 N N . SER A 1 102 ? 14.863 -12.958 -7.287 1.00 92.56 102 SER A N 1
ATOM 772 C CA . SER A 1 102 ? 14.594 -12.997 -8.729 1.00 92.56 102 SER A CA 1
ATOM 773 C C . SER A 1 102 ? 13.131 -13.377 -8.952 1.00 92.56 102 SER A C 1
ATOM 775 O O . SER A 1 102 ? 12.637 -14.296 -8.304 1.00 92.56 102 SER A O 1
ATOM 777 N N . ALA A 1 103 ? 12.454 -12.741 -9.907 1.00 89.50 103 ALA A N 1
ATOM 778 C CA . ALA A 1 103 ? 11.089 -13.095 -10.296 1.00 89.50 103 ALA A CA 1
ATOM 779 C C . ALA A 1 103 ? 10.980 -14.568 -10.730 1.00 89.50 103 ALA A C 1
ATOM 781 O O . ALA A 1 103 ? 9.976 -15.213 -10.467 1.00 89.50 103 ALA A O 1
ATOM 782 N N . SER A 1 104 ? 12.042 -15.130 -11.321 1.00 89.25 104 SER A N 1
ATOM 783 C CA . SER A 1 104 ? 12.101 -16.549 -11.703 1.00 89.25 104 SER A CA 1
ATOM 784 C C . SER A 1 104 ? 12.243 -17.514 -10.522 1.00 89.25 104 SER A C 1
ATOM 786 O O . SER A 1 104 ? 12.140 -18.719 -10.716 1.00 89.25 104 SER A O 1
ATOM 788 N N . ALA A 1 105 ? 12.567 -17.010 -9.329 1.00 89.00 105 ALA A N 1
ATOM 789 C CA . ALA A 1 105 ? 12.735 -17.812 -8.119 1.00 89.00 105 ALA A CA 1
ATOM 790 C C . ALA A 1 105 ? 11.446 -17.896 -7.285 1.00 89.00 105 ALA A C 1
ATOM 792 O O . ALA A 1 105 ? 11.431 -18.591 -6.273 1.00 89.00 105 ALA A O 1
ATOM 793 N N . VAL A 1 106 ? 10.388 -17.183 -7.685 1.00 88.56 106 VAL A N 1
ATOM 794 C CA . VAL A 1 106 ? 9.094 -17.204 -7.004 1.00 88.56 106 VAL A CA 1
ATOM 795 C C . VAL A 1 106 ? 8.102 -17.993 -7.842 1.00 88.56 106 VAL A C 1
ATOM 797 O O . VAL A 1 106 ? 7.798 -17.624 -8.976 1.00 88.56 106 VAL A O 1
ATOM 800 N N . ASP A 1 107 ? 7.585 -19.073 -7.264 1.00 84.69 107 ASP A N 1
ATOM 801 C CA . ASP A 1 107 ? 6.473 -19.816 -7.841 1.00 84.69 107 ASP A CA 1
ATOM 802 C C . ASP A 1 107 ? 5.152 -19.093 -7.554 1.00 84.69 107 ASP A C 1
ATOM 804 O O . ASP A 1 107 ? 4.474 -19.345 -6.559 1.00 84.69 107 ASP A O 1
ATOM 808 N N . VAL A 1 108 ? 4.788 -18.166 -8.439 1.00 78.44 108 VAL A N 1
ATOM 809 C CA . VAL A 1 108 ? 3.498 -17.467 -8.360 1.00 78.44 108 VAL A CA 1
ATOM 810 C C . VAL A 1 108 ? 2.324 -18.294 -8.869 1.00 78.44 108 VAL A C 1
ATOM 812 O O . VAL A 1 108 ? 1.196 -17.829 -8.763 1.00 78.44 108 VAL A O 1
ATOM 815 N N . ALA A 1 109 ? 2.530 -19.512 -9.388 1.00 76.88 109 ALA A N 1
ATOM 816 C CA . ALA A 1 109 ? 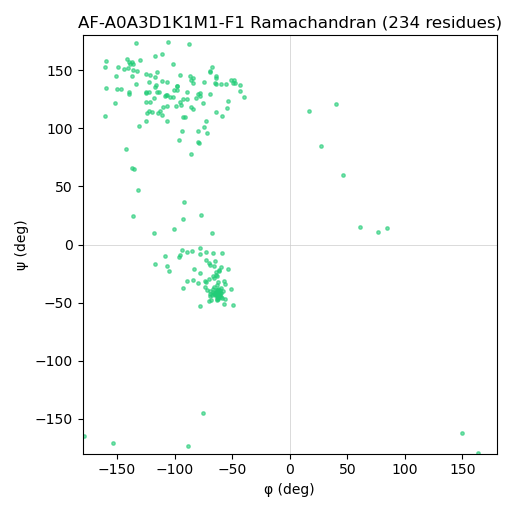1.412 -20.338 -9.853 1.00 76.88 109 ALA A CA 1
ATOM 817 C C . ALA A 1 109 ? 0.466 -20.734 -8.706 1.00 76.88 109 ALA A C 1
ATOM 819 O O . ALA A 1 109 ? -0.705 -21.022 -8.943 1.00 76.88 109 ALA A O 1
ATOM 820 N N . SER A 1 110 ? 0.973 -20.730 -7.470 1.00 77.12 110 SER A N 1
ATOM 821 C CA . SER A 1 110 ? 0.195 -20.967 -6.250 1.00 77.12 110 SER A CA 1
ATOM 822 C C . SER A 1 110 ? -0.290 -19.688 -5.553 1.00 77.12 110 SER A C 1
ATOM 824 O O . SER A 1 110 ? -1.105 -19.778 -4.635 1.00 77.12 110 SER A O 1
ATOM 826 N N . ALA A 1 111 ? 0.173 -18.510 -5.983 1.00 84.88 111 ALA A N 1
ATOM 827 C CA . ALA A 1 111 ? -0.212 -17.233 -5.392 1.00 84.88 111 ALA A CA 1
ATOM 828 C C . ALA A 1 111 ? -1.515 -16.706 -6.014 1.00 84.88 111 ALA A C 1
ATOM 830 O O . ALA A 1 111 ? -1.741 -16.803 -7.221 1.00 84.88 111 ALA A O 1
ATOM 831 N N . ALA A 1 112 ? -2.372 -16.108 -5.191 1.00 90.75 112 ALA A N 1
ATOM 832 C CA . ALA A 1 112 ? -3.603 -15.472 -5.640 1.00 90.75 112 ALA A CA 1
ATOM 833 C C . ALA A 1 112 ? -3.335 -14.037 -6.117 1.00 90.75 112 ALA A C 1
ATOM 835 O O . ALA A 1 112 ? -2.509 -13.310 -5.556 1.00 90.75 112 ALA A O 1
ATOM 836 N N . THR A 1 113 ? -4.043 -13.607 -7.162 1.00 92.38 113 THR A N 1
ATOM 837 C CA . THR A 1 113 ? -3.972 -12.226 -7.664 1.00 92.38 113 THR A CA 1
ATOM 838 C C . THR A 1 113 ? -4.947 -11.334 -6.913 1.00 92.38 113 THR A C 1
ATOM 840 O O . THR A 1 113 ? -6.065 -11.741 -6.589 1.00 92.38 113 THR A O 1
ATOM 843 N N . LEU A 1 114 ? -4.564 -10.074 -6.683 1.00 92.25 114 LEU A N 1
ATOM 844 C CA . LEU A 1 114 ? -5.499 -9.086 -6.148 1.00 92.25 114 LEU A CA 1
ATOM 845 C C . LEU A 1 114 ? -6.697 -8.846 -7.070 1.00 92.25 114 LEU A C 1
ATOM 847 O O . LEU A 1 114 ? -7.740 -8.439 -6.567 1.00 92.25 114 LEU A O 1
ATOM 851 N N . LYS A 1 115 ? -6.599 -9.153 -8.371 1.00 93.50 115 LYS A N 1
ATOM 852 C CA . LYS A 1 115 ? -7.711 -9.074 -9.330 1.00 93.50 115 LYS A CA 1
ATOM 853 C C . LYS A 1 115 ? -8.967 -9.803 -8.846 1.00 93.50 115 LYS A C 1
ATOM 855 O O . LYS A 1 115 ? -10.076 -9.297 -9.014 1.00 93.50 115 LYS A O 1
ATOM 860 N N . ASP A 1 116 ? -8.797 -10.949 -8.186 1.00 90.19 116 ASP A N 1
ATOM 861 C CA . ASP A 1 116 ? -9.894 -11.792 -7.688 1.00 90.19 116 ASP A CA 1
ATOM 862 C C . ASP A 1 116 ? -10.612 -11.189 -6.464 1.00 90.19 116 ASP A C 1
ATOM 864 O O . ASP A 1 116 ? -11.620 -11.717 -5.977 1.00 90.19 116 ASP A O 1
ATOM 868 N N . ALA A 1 117 ? -10.088 -10.086 -5.930 1.00 89.56 117 ALA A N 1
ATOM 869 C CA . ALA A 1 117 ? -10.723 -9.262 -4.909 1.00 89.56 117 ALA A CA 1
ATOM 870 C C . ALA A 1 117 ? -11.388 -7.999 -5.494 1.00 89.56 117 ALA A C 1
ATOM 872 O O . ALA A 1 117 ? -11.741 -7.109 -4.723 1.00 89.56 117 ALA A O 1
ATOM 873 N N . ALA A 1 118 ? -11.556 -7.936 -6.826 1.00 87.00 118 ALA A N 1
ATOM 874 C CA . ALA A 1 118 ? -12.166 -6.832 -7.575 1.00 87.00 118 ALA A CA 1
ATOM 875 C C . ALA A 1 118 ? -11.651 -5.444 -7.133 1.00 87.00 118 ALA A C 1
ATOM 877 O O . ALA A 1 118 ? -12.403 -4.609 -6.644 1.00 87.00 118 ALA A O 1
ATOM 878 N N . PRO A 1 119 ? -10.341 -5.187 -7.245 1.00 93.06 119 PRO A N 1
ATOM 879 C CA . PRO A 1 119 ? -9.733 -4.021 -6.637 1.00 93.06 119 PRO A CA 1
ATOM 880 C C . PRO A 1 119 ? -10.078 -2.737 -7.399 1.00 93.06 119 PRO A C 1
ATOM 882 O O . PRO A 1 119 ? -10.007 -2.675 -8.627 1.00 93.06 119 PRO A O 1
ATOM 885 N N . THR A 1 120 ? -10.340 -1.662 -6.659 1.00 95.75 120 THR A N 1
ATOM 886 C CA . THR A 1 120 ? -10.350 -0.299 -7.198 1.00 95.75 120 THR A CA 1
ATOM 887 C C . THR A 1 120 ? -8.988 0.348 -6.968 1.00 95.75 120 THR A C 1
ATOM 889 O O . THR A 1 120 ? -8.551 0.486 -5.824 1.00 95.75 120 THR A O 1
ATOM 892 N N . VAL A 1 121 ? -8.334 0.805 -8.040 1.00 96.69 121 VAL A N 1
ATOM 893 C CA . VAL A 1 121 ? -7.035 1.493 -7.961 1.00 96.69 121 VAL A CA 1
ATOM 894 C C . VAL A 1 121 ? -7.197 2.988 -8.210 1.00 96.69 121 VAL A C 1
ATOM 896 O O . VAL A 1 121 ? -7.775 3.410 -9.210 1.00 96.69 12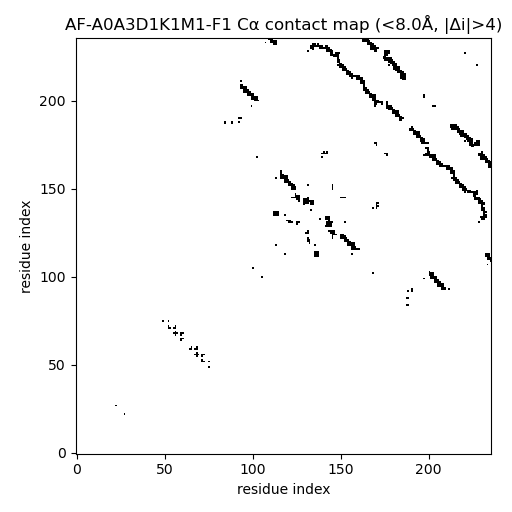1 VAL A O 1
ATOM 899 N N . LYS A 1 122 ? -6.655 3.804 -7.305 1.00 96.25 122 LYS A N 1
ATOM 900 C CA . LYS A 1 122 ? -6.560 5.262 -7.432 1.00 96.25 122 LYS A CA 1
ATOM 901 C C . LYS A 1 122 ? -5.114 5.686 -7.260 1.00 96.25 122 LYS A C 1
ATOM 903 O O . LYS A 1 122 ? -4.395 5.104 -6.458 1.00 96.25 122 LYS A O 1
ATOM 908 N N . ALA A 1 123 ? -4.698 6.729 -7.962 1.00 96.75 123 ALA A N 1
ATOM 909 C CA . ALA A 1 123 ? -3.363 7.279 -7.804 1.00 96.75 123 ALA A CA 1
ATOM 910 C C . ALA A 1 123 ? -3.376 8.803 -7.827 1.00 96.75 123 ALA A C 1
ATOM 912 O O . ALA A 1 123 ? -4.295 9.416 -8.369 1.00 96.75 123 ALA A O 1
ATOM 913 N N . THR A 1 124 ? -2.344 9.409 -7.242 1.00 95.38 124 THR A N 1
ATOM 914 C CA . THR A 1 124 ? -2.137 10.866 -7.279 1.00 95.38 124 THR A CA 1
ATOM 915 C C . THR A 1 124 ? -1.858 11.376 -8.691 1.00 95.38 124 THR A C 1
ATOM 917 O O . THR A 1 124 ? -2.175 12.518 -9.005 1.00 95.38 124 THR A O 1
ATOM 920 N N . SER A 1 125 ? -1.273 10.530 -9.538 1.00 94.12 125 SER A N 1
ATOM 921 C CA . SER A 1 125 ? -1.109 10.743 -10.975 1.00 94.12 125 SER A CA 1
ATOM 922 C C . SER A 1 125 ? -1.145 9.389 -11.686 1.00 94.12 125 SER A C 1
ATOM 924 O O . SER A 1 125 ? -0.820 8.364 -11.091 1.00 94.12 125 SER A O 1
ATOM 926 N N . SER A 1 126 ? -1.560 9.362 -12.950 1.00 88.75 126 SER A N 1
ATOM 927 C CA . SER A 1 126 ? -1.580 8.134 -13.748 1.00 88.75 126 SER A CA 1
ATOM 928 C C . SER A 1 126 ? -1.126 8.445 -15.160 1.00 88.75 126 SER A C 1
ATOM 930 O O . SER A 1 126 ? -1.645 9.364 -15.788 1.00 88.75 126 SER A O 1
ATOM 932 N N . ASN A 1 127 ? -0.199 7.640 -15.669 1.00 80.81 127 ASN A N 1
ATOM 933 C CA . ASN A 1 127 ? 0.191 7.680 -17.070 1.00 80.81 127 ASN A CA 1
ATOM 934 C C . ASN A 1 127 ? -0.852 6.914 -17.904 1.00 80.81 127 ASN A C 1
ATOM 936 O O . ASN A 1 127 ? -1.175 5.771 -17.582 1.00 80.81 127 ASN A O 1
ATOM 940 N N . GLY A 1 128 ? -1.362 7.512 -18.983 1.00 87.12 128 GLY A N 1
ATOM 941 C CA . GLY A 1 128 ? -2.296 6.845 -19.899 1.00 87.12 128 GLY A CA 1
ATOM 942 C C . GLY A 1 128 ? -1.705 5.621 -20.614 1.00 87.12 128 GLY A C 1
ATOM 943 O O . GLY A 1 128 ? -2.439 4.693 -20.932 1.00 87.12 128 GLY A O 1
ATOM 944 N N . GLU A 1 129 ? -0.384 5.578 -20.821 1.00 89.38 129 GLU A N 1
ATOM 945 C CA . GLU A 1 129 ? 0.320 4.437 -21.437 1.00 89.38 129 GLU A CA 1
ATOM 946 C C . GLU A 1 129 ? 0.537 3.268 -20.463 1.00 89.38 129 GLU A C 1
ATOM 948 O O . GLU A 1 129 ? 0.741 2.129 -20.878 1.00 89.38 129 GLU A O 1
ATOM 953 N N . CYS A 1 130 ? 0.562 3.552 -19.159 1.00 91.56 130 CYS A N 1
ATOM 954 C CA . CYS A 1 130 ? 0.831 2.589 -18.089 1.00 91.56 130 CYS A CA 1
ATOM 955 C C . CYS A 1 130 ? -0.153 2.833 -16.935 1.00 91.56 130 CYS A C 1
ATOM 957 O O . CYS A 1 130 ? 0.269 3.291 -15.865 1.00 91.56 130 CYS A O 1
ATOM 959 N N . PRO A 1 131 ? -1.461 2.599 -17.151 1.00 95.25 131 PRO A N 1
ATOM 960 C CA . PRO A 1 131 ? -2.479 2.916 -16.163 1.00 95.25 131 PRO A CA 1
ATOM 961 C C . PRO A 1 131 ? -2.227 2.144 -14.870 1.00 95.25 131 PRO A C 1
ATOM 963 O O . PRO A 1 131 ? -1.906 0.957 -14.884 1.00 95.25 131 PRO A O 1
ATOM 966 N N . VAL A 1 132 ? -2.396 2.813 -13.729 1.00 95.75 132 VAL A N 1
ATOM 967 C CA . VAL A 1 132 ? -2.123 2.222 -12.405 1.00 95.75 132 VAL A CA 1
ATOM 968 C C . VAL A 1 132 ? -2.968 0.981 -12.096 1.00 95.75 132 VAL A C 1
ATOM 970 O O . VAL A 1 132 ? -2.564 0.171 -11.269 1.00 95.75 132 VAL A O 1
ATOM 973 N N . SER A 1 133 ? -4.090 0.780 -12.795 1.00 96.25 133 SER A N 1
ATOM 974 C CA . SER A 1 133 ? -4.904 -0.441 -12.718 1.00 96.25 133 SER A CA 1
ATOM 975 C C . SER A 1 133 ? -4.162 -1.707 -13.149 1.00 96.25 133 SER A C 1
ATOM 977 O O . SER A 1 133 ? -4.543 -2.790 -12.723 1.00 96.25 133 SER A O 1
ATOM 979 N N . ASN A 1 134 ? -3.100 -1.586 -13.950 1.00 95.88 134 ASN A N 1
ATOM 980 C CA . ASN A 1 134 ? -2.302 -2.733 -14.383 1.00 95.88 134 ASN A CA 1
ATOM 981 C C . ASN A 1 134 ? -1.554 -3.410 -13.223 1.00 95.88 134 ASN A C 1
ATOM 983 O O . ASN A 1 134 ? -1.187 -4.561 -13.342 1.00 95.88 134 ASN A O 1
ATOM 987 N N . ILE A 1 135 ? -1.372 -2.733 -12.079 1.00 95.69 135 ILE A N 1
ATOM 988 C CA . ILE A 1 135 ? -0.696 -3.296 -10.888 1.00 95.69 135 ILE A CA 1
ATOM 989 C C . ILE A 1 135 ? -1.470 -4.480 -10.279 1.00 95.69 135 ILE A C 1
ATOM 991 O O . ILE A 1 135 ? -0.945 -5.184 -9.419 1.00 95.69 135 ILE A O 1
ATOM 995 N N . VAL A 1 136 ? -2.730 -4.660 -10.672 1.00 96.44 136 VAL A N 1
ATOM 996 C CA . VAL A 1 136 ? -3.652 -5.661 -10.126 1.00 96.44 136 VAL A CA 1
ATOM 997 C C . VAL A 1 136 ? -4.438 -6.377 -11.231 1.00 96.44 136 VAL A C 1
ATOM 999 O O . VAL A 1 136 ? -5.565 -6.823 -11.004 1.00 96.44 136 VAL A O 1
ATOM 1002 N N . ASP A 1 137 ? -3.906 -6.429 -12.457 1.00 95.50 137 ASP A N 1
ATOM 1003 C CA . ASP A 1 137 ? -4.608 -7.004 -13.614 1.00 95.50 137 ASP A CA 1
ATOM 1004 C C . ASP A 1 137 ? -4.367 -8.518 -13.793 1.00 95.50 137 ASP A C 1
ATOM 1006 O O . ASP A 1 137 ? -5.048 -9.170 -14.605 1.00 95.50 137 ASP A O 1
ATOM 1010 N N . GLY A 1 138 ? -3.468 -9.082 -12.982 1.00 93.94 138 GLY A N 1
ATOM 1011 C CA . GLY A 1 138 ? -3.055 -10.479 -12.976 1.00 93.94 138 GLY A CA 1
ATOM 1012 C C . GLY A 1 138 ? -1.952 -10.805 -13.988 1.00 93.94 138 GLY A C 1
ATOM 1013 O O . GLY A 1 138 ? -1.751 -11.987 -14.276 1.00 93.94 138 GLY A O 1
ATOM 1014 N N . ASN A 1 139 ? -1.265 -9.811 -14.557 1.00 92.38 139 ASN A N 1
ATOM 1015 C CA . ASN A 1 139 ? -0.264 -9.977 -15.603 1.00 92.38 139 ASN A CA 1
ATOM 1016 C C . ASN A 1 139 ? 1.042 -9.228 -15.289 1.00 92.38 139 ASN A C 1
ATOM 1018 O O . ASN A 1 139 ? 1.222 -8.064 -15.620 1.00 92.38 139 ASN A O 1
ATOM 1022 N N . ILE A 1 140 ? 2.059 -9.968 -14.841 1.00 91.38 140 ILE A N 1
ATOM 1023 C CA . ILE A 1 140 ? 3.412 -9.443 -14.556 1.00 91.38 140 ILE A CA 1
ATOM 1024 C C . ILE A 1 140 ? 4.142 -8.775 -15.740 1.00 91.38 140 ILE A C 1
ATOM 1026 O O . ILE A 1 140 ? 5.243 -8.250 -15.565 1.00 91.38 140 ILE A O 1
ATOM 1030 N N . ASN A 1 141 ? 3.593 -8.844 -16.955 1.00 90.62 141 ASN A N 1
ATOM 1031 C CA . ASN A 1 141 ? 4.174 -8.218 -18.143 1.00 90.62 141 ASN A CA 1
ATOM 1032 C C . ASN A 1 141 ? 3.577 -6.836 -18.451 1.00 90.62 141 ASN A C 1
ATOM 1034 O O . ASN A 1 141 ? 4.121 -6.126 -19.303 1.00 90.62 141 ASN A O 1
ATOM 1038 N N . THR A 1 142 ? 2.483 -6.442 -17.796 1.00 92.56 142 THR A N 1
ATOM 1039 C CA . THR A 1 142 ? 1.949 -5.078 -17.874 1.00 92.56 142 THR A CA 1
ATOM 1040 C C . THR A 1 142 ? 2.614 -4.194 -16.816 1.00 92.56 142 THR A C 1
ATOM 1042 O O . THR A 1 142 ? 3.475 -4.617 -16.044 1.00 92.56 142 THR A O 1
ATOM 1045 N N . ASN A 1 143 ? 2.335 -2.894 -16.880 1.00 91.31 143 ASN A N 1
ATOM 1046 C CA . ASN A 1 143 ? 2.943 -1.903 -16.004 1.00 91.31 143 ASN A CA 1
ATOM 1047 C C . ASN A 1 143 ? 1.887 -0.898 -15.579 1.00 91.31 143 ASN A C 1
ATOM 1049 O O . ASN A 1 143 ? 1.240 -0.307 -16.449 1.00 91.31 143 ASN A O 1
ATOM 1053 N N . GLY A 1 144 ? 1.778 -0.643 -14.278 1.00 94.31 144 GLY A N 1
ATOM 1054 C CA . GLY A 1 144 ? 1.089 0.537 -13.774 1.00 94.31 144 GLY A CA 1
ATOM 1055 C C . GLY A 1 144 ? 2.072 1.474 -13.092 1.00 94.31 144 GLY A C 1
ATOM 1056 O O . GLY A 1 144 ? 2.908 1.049 -12.292 1.00 94.31 144 GLY A O 1
ATOM 1057 N N . ALA A 1 145 ? 2.005 2.754 -13.444 1.00 94.50 145 ALA A N 1
ATOM 1058 C CA . ALA A 1 145 ? 2.985 3.740 -13.015 1.00 94.50 145 ALA A CA 1
ATOM 1059 C C . ALA A 1 145 ? 2.360 5.109 -12.751 1.00 94.50 145 ALA A C 1
ATOM 1061 O O . ALA A 1 145 ? 1.382 5.511 -13.387 1.00 94.50 145 ALA A O 1
ATOM 1062 N N . LEU A 1 146 ? 2.991 5.843 -11.836 1.00 95.50 146 LEU A N 1
ATOM 1063 C CA . LEU A 1 146 ? 2.732 7.265 -11.670 1.00 95.50 146 LEU A CA 1
ATOM 1064 C C . LEU A 1 146 ? 3.263 8.044 -12.877 1.00 95.50 146 LEU A C 1
ATOM 1066 O O . LEU A 1 146 ? 4.293 7.697 -13.457 1.00 95.50 146 LEU A O 1
ATOM 1070 N N . ASP A 1 147 ? 2.604 9.157 -13.185 1.00 95.56 147 ASP A N 1
ATOM 1071 C CA . ASP A 1 147 ? 3.122 10.193 -14.090 1.00 95.56 147 ASP A CA 1
ATOM 1072 C C . ASP A 1 147 ? 3.892 11.274 -13.304 1.00 95.56 147 ASP A C 1
ATOM 1074 O O . ASP A 1 147 ? 3.756 12.475 -13.516 1.00 95.56 147 ASP A O 1
ATOM 1078 N N . ALA A 1 148 ? 4.605 10.847 -12.260 1.00 94.81 148 ALA A N 1
ATOM 1079 C CA . ALA A 1 148 ? 5.398 11.692 -11.376 1.00 94.81 148 ALA A CA 1
ATOM 1080 C C . ALA A 1 148 ? 6.428 10.840 -10.624 1.00 94.81 148 ALA A C 1
ATOM 1082 O O . ALA A 1 148 ? 6.180 9.672 -10.331 1.00 94.81 148 ALA A O 1
ATOM 1083 N N . GLN A 1 149 ? 7.554 11.440 -10.234 1.00 95.44 149 GLN A N 1
ATOM 1084 C CA . GLN A 1 149 ? 8.620 10.744 -9.495 1.00 95.44 149 GLN A CA 1
ATOM 1085 C C . GLN A 1 149 ? 8.228 10.377 -8.051 1.00 95.44 149 GLN A C 1
ATOM 1087 O O . GLN A 1 149 ? 8.900 9.572 -7.401 1.00 95.44 149 GLN A O 1
ATOM 1092 N N . THR A 1 150 ? 7.162 10.987 -7.530 1.00 96.25 150 THR A N 1
ATOM 1093 C CA . THR A 1 150 ? 6.618 10.772 -6.187 1.00 96.25 150 THR A CA 1
ATOM 1094 C C . THR A 1 150 ? 5.094 10.803 -6.229 1.00 96.25 150 THR A C 1
ATOM 1096 O O . THR A 1 150 ? 4.493 11.338 -7.161 1.00 96.25 150 THR A O 1
ATOM 1099 N N . GLY A 1 151 ? 4.459 10.225 -5.212 1.00 95.19 151 GLY A N 1
ATOM 1100 C CA . GLY A 1 151 ? 3.003 10.192 -5.108 1.00 95.19 151 GLY A CA 1
ATOM 1101 C C . GLY A 1 151 ? 2.511 8.951 -4.386 1.00 95.19 151 GLY A C 1
ATOM 1102 O O . GLY A 1 151 ? 3.282 8.283 -3.695 1.00 95.19 151 GLY A O 1
ATOM 1103 N N . SER A 1 152 ? 1.231 8.630 -4.538 1.00 96.12 152 SER A N 1
ATOM 1104 C CA . SER A 1 152 ? 0.670 7.407 -3.975 1.00 96.12 152 SER A CA 1
ATOM 1105 C C . SER A 1 152 ? -0.246 6.675 -4.942 1.00 96.12 152 SER A C 1
ATOM 110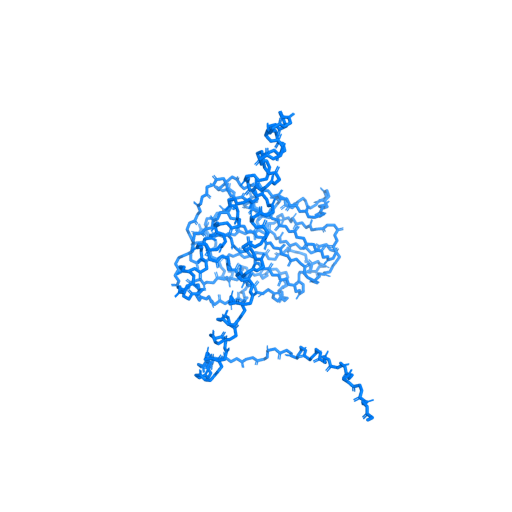7 O O . SER A 1 152 ? -0.882 7.275 -5.808 1.00 96.12 152 SER A O 1
ATOM 1109 N N . ILE A 1 153 ? -0.286 5.356 -4.774 1.00 96.62 153 ILE A N 1
ATOM 1110 C CA . ILE A 1 153 ? -1.192 4.427 -5.440 1.00 96.62 153 ILE A CA 1
ATOM 1111 C C . ILE A 1 153 ? -1.945 3.697 -4.329 1.00 96.62 153 ILE A C 1
ATOM 1113 O O . ILE A 1 153 ? -1.347 2.977 -3.530 1.00 96.62 153 ILE A O 1
ATOM 1117 N N . ALA A 1 154 ? -3.251 3.915 -4.255 1.00 96.00 154 ALA A N 1
ATOM 1118 C CA . ALA A 1 154 ? -4.154 3.279 -3.313 1.00 96.00 154 ALA A CA 1
ATOM 1119 C C . ALA A 1 154 ? -4.970 2.200 -4.028 1.00 96.00 154 ALA A C 1
ATOM 1121 O O . ALA A 1 154 ? -5.633 2.471 -5.027 1.00 96.00 154 ALA A O 1
ATOM 1122 N N . ILE A 1 155 ? -4.939 0.992 -3.483 1.00 96.56 155 ILE A N 1
ATOM 1123 C CA . ILE A 1 155 ? -5.674 -0.180 -3.943 1.00 96.56 155 ILE A CA 1
ATOM 1124 C C . ILE A 1 155 ? -6.677 -0.516 -2.845 1.00 96.56 155 ILE A C 1
ATOM 1126 O O . ILE A 1 155 ? -6.278 -0.878 -1.740 1.00 96.56 155 ILE A O 1
ATOM 1130 N N . SER A 1 156 ? -7.963 -0.364 -3.130 1.00 95.00 156 SER A N 1
ATOM 1131 C CA . SER A 1 156 ? -9.058 -0.775 -2.248 1.00 95.00 156 SER A CA 1
ATOM 1132 C C . SER A 1 156 ? -9.623 -2.098 -2.741 1.00 95.00 156 SER A C 1
ATOM 1134 O O . SER A 1 156 ? -9.865 -2.236 -3.935 1.00 95.00 156 SER A O 1
ATOM 1136 N N . LEU A 1 157 ? -9.817 -3.056 -1.840 1.00 93.94 157 LEU A N 1
ATOM 1137 C CA . LEU A 1 157 ? -10.359 -4.374 -2.154 1.00 93.94 157 LEU A CA 1
ATOM 1138 C C . LEU A 1 157 ? -11.855 -4.399 -1.830 1.00 93.94 157 LEU A C 1
ATOM 1140 O O . LEU A 1 157 ? -12.258 -3.951 -0.756 1.00 93.94 157 LEU A O 1
ATOM 1144 N N . ASP A 1 158 ? -12.670 -4.969 -2.716 1.00 92.00 158 ASP A N 1
ATOM 1145 C CA . ASP A 1 158 ? -14.123 -5.074 -2.501 1.00 92.00 158 ASP A CA 1
ATOM 1146 C C . ASP A 1 158 ? -14.474 -6.065 -1.379 1.00 92.00 158 ASP A C 1
ATOM 1148 O O . ASP A 1 158 ? -15.575 -6.055 -0.823 1.00 92.00 158 ASP A O 1
ATOM 1152 N N . ARG A 1 159 ? -13.519 -6.925 -1.018 1.00 90.38 159 ARG A N 1
ATOM 1153 C CA . ARG A 1 159 ? -13.598 -7.843 0.116 1.00 90.38 159 ARG A CA 1
ATOM 1154 C C . ARG A 1 159 ? -12.263 -7.924 0.837 1.00 90.38 159 ARG A C 1
ATOM 1156 O O . ARG A 1 159 ? -11.204 -7.808 0.225 1.00 90.38 159 ARG A O 1
ATOM 1163 N N . GLN A 1 160 ? -12.325 -8.218 2.131 1.00 91.50 160 GLN A N 1
ATOM 1164 C CA . GLN A 1 160 ? -11.134 -8.537 2.905 1.00 91.50 160 GLN A CA 1
ATOM 1165 C C . GLN A 1 160 ? -10.476 -9.822 2.389 1.00 91.50 160 GLN A C 1
ATOM 1167 O O . GLN A 1 160 ? -11.153 -10.820 2.122 1.00 91.50 160 GLN A O 1
ATOM 1172 N N . ILE A 1 161 ? -9.150 -9.806 2.299 1.00 91.75 161 ILE A N 1
ATOM 1173 C CA . ILE A 1 161 ? -8.326 -10.991 2.049 1.00 91.75 161 ILE A CA 1
ATOM 1174 C C . ILE A 1 161 ? -7.454 -11.259 3.270 1.00 91.75 161 ILE A C 1
ATOM 1176 O O . ILE A 1 161 ? -7.072 -10.335 3.979 1.00 91.75 161 ILE A O 1
ATOM 1180 N N . THR A 1 162 ? -7.149 -12.524 3.535 1.00 91.69 162 THR A N 1
ATOM 1181 C CA . THR A 1 162 ? -6.160 -12.904 4.549 1.00 91.69 162 THR A CA 1
ATOM 1182 C C . THR A 1 162 ? -4.935 -13.429 3.826 1.00 91.69 162 THR A C 1
ATOM 1184 O O . THR A 1 162 ? -5.082 -14.309 2.983 1.00 91.69 162 THR A O 1
ATOM 1187 N N . CYS A 1 163 ? -3.755 -12.908 4.143 1.00 92.06 163 CYS A N 1
ATOM 1188 C CA . CYS A 1 163 ? -2.508 -13.357 3.533 1.00 92.06 163 CYS A CA 1
ATOM 1189 C C . CYS A 1 163 ? -1.382 -13.454 4.564 1.00 92.06 163 CYS A C 1
ATOM 1191 O O . CYS A 1 163 ? -1.379 -12.783 5.598 1.00 92.06 163 CYS A O 1
ATOM 1193 N N . ARG A 1 164 ? -0.402 -14.300 4.277 1.00 93.25 164 ARG A N 1
ATOM 1194 C CA . ARG A 1 164 ? 0.890 -14.395 4.958 1.00 93.25 164 ARG A CA 1
ATOM 1195 C C . ARG A 1 164 ? 2.016 -13.804 4.130 1.00 93.25 164 ARG A C 1
ATOM 1197 O O . ARG A 1 164 ? 3.018 -13.418 4.718 1.00 93.25 164 ARG A O 1
ATOM 1204 N N . LYS A 1 165 ? 1.876 -13.704 2.811 1.00 94.56 165 LYS A N 1
ATOM 1205 C CA . LYS A 1 165 ? 2.884 -13.091 1.951 1.00 94.56 165 LYS A CA 1
ATOM 1206 C C . LYS A 1 165 ? 2.268 -12.114 0.968 1.00 94.56 165 LYS A C 1
ATOM 1208 O O . LYS A 1 165 ? 1.145 -12.295 0.504 1.00 94.56 165 LYS A O 1
ATOM 1213 N N . LEU A 1 166 ? 3.050 -11.098 0.633 1.00 95.25 166 LEU A N 1
ATOM 1214 C CA . LEU A 1 166 ? 2.818 -10.226 -0.506 1.00 95.25 166 LEU A CA 1
ATOM 1215 C C . LEU A 1 166 ? 4.021 -10.266 -1.430 1.00 95.25 166 LEU A C 1
ATOM 1217 O O . LEU A 1 166 ? 5.165 -10.226 -0.977 1.00 95.25 166 LEU A O 1
ATOM 1221 N N . TYR A 1 167 ? 3.739 -10.284 -2.723 1.00 96.69 167 TYR A N 1
ATOM 1222 C CA . TYR A 1 167 ? 4.732 -10.296 -3.781 1.00 96.69 167 TYR A CA 1
ATOM 1223 C C . TYR A 1 167 ? 4.547 -9.050 -4.633 1.00 96.69 167 TYR A C 1
ATOM 1225 O O . TYR A 1 167 ? 3.525 -8.907 -5.295 1.00 96.69 167 TYR A O 1
ATOM 1233 N N . LEU A 1 168 ? 5.523 -8.147 -4.617 1.00 96.12 168 LEU A N 1
ATOM 1234 C CA . LEU A 1 168 ? 5.503 -6.922 -5.409 1.00 96.12 168 LEU A CA 1
ATOM 1235 C C . LEU A 1 168 ? 6.484 -7.060 -6.564 1.00 96.12 168 LEU A C 1
ATOM 1237 O O . LEU A 1 168 ? 7.702 -7.008 -6.371 1.00 96.12 168 LEU A O 1
ATOM 1241 N N . PHE A 1 169 ? 5.953 -7.239 -7.767 1.00 95.12 169 PHE A N 1
ATOM 1242 C CA . PHE A 1 169 ? 6.758 -7.412 -8.966 1.00 95.12 169 PHE A CA 1
ATOM 1243 C C . PHE A 1 169 ? 7.227 -6.063 -9.491 1.00 95.12 169 PHE A C 1
ATOM 1245 O O . PHE A 1 169 ? 6.422 -5.164 -9.747 1.00 95.12 169 PHE A O 1
ATOM 1252 N N . GLN A 1 170 ? 8.541 -5.922 -9.679 1.00 92.31 170 GLN A N 1
ATOM 1253 C CA . GLN A 1 170 ? 9.073 -4.744 -10.347 1.00 92.31 170 GLN A CA 1
ATOM 1254 C C . GLN A 1 170 ? 8.698 -4.768 -11.825 1.00 92.31 170 GLN A C 1
ATOM 1256 O O . GLN A 1 170 ? 8.668 -5.823 -12.462 1.00 92.31 170 GLN A O 1
ATOM 1261 N N . ARG A 1 171 ? 8.522 -3.572 -12.383 1.00 86.94 171 ARG A N 1
ATOM 1262 C CA . ARG A 1 171 ? 8.380 -3.341 -13.816 1.00 86.94 171 ARG A CA 1
ATOM 1263 C C . ARG A 1 171 ? 9.466 -4.083 -14.618 1.00 86.94 171 ARG A C 1
ATOM 1265 O O . ARG A 1 171 ? 10.650 -4.028 -14.254 1.00 86.94 171 ARG A O 1
ATOM 1272 N N . PRO A 1 172 ? 9.129 -4.704 -15.764 1.00 79.38 172 PRO A N 1
ATOM 1273 C CA . PRO A 1 172 ? 10.108 -5.301 -16.672 1.00 79.38 172 PRO A CA 1
ATOM 1274 C C . PRO A 1 172 ? 11.025 -4.278 -17.384 1.00 79.38 172 PRO A C 1
ATOM 1276 O O . PRO A 1 172 ? 11.771 -4.663 -18.283 1.00 79.38 172 PRO A O 1
ATOM 1279 N N . SER A 1 173 ? 11.014 -2.992 -16.997 1.00 79.31 173 SER A N 1
ATOM 1280 C CA . SER A 1 173 ? 11.880 -1.937 -17.540 1.00 79.31 173 SER A CA 1
ATOM 1281 C C . SER A 1 173 ? 12.831 -1.358 -16.484 1.00 79.31 173 SER A C 1
ATOM 1283 O O . SER A 1 173 ? 12.438 -1.073 -15.354 1.00 79.31 173 SER A O 1
ATOM 1285 N N . ASN A 1 174 ? 14.097 -1.148 -16.863 1.00 74.56 174 ASN A N 1
ATOM 1286 C CA . ASN A 1 174 ? 15.138 -0.632 -15.958 1.00 74.56 174 ASN A CA 1
ATOM 1287 C C . ASN A 1 174 ? 15.051 0.885 -15.716 1.00 74.56 174 ASN A C 1
ATOM 1289 O O . ASN A 1 174 ? 15.807 1.420 -14.908 1.00 74.56 174 ASN A O 1
ATOM 1293 N N . PHE A 1 175 ? 14.190 1.593 -16.448 1.00 80.69 175 PHE A N 1
ATOM 1294 C CA . PHE A 1 175 ? 14.200 3.057 -16.501 1.00 80.69 175 PHE A CA 1
ATOM 1295 C C . PHE A 1 175 ? 13.452 3.717 -15.346 1.00 80.69 175 PHE A C 1
ATOM 1297 O O . PHE A 1 175 ? 13.724 4.870 -15.026 1.00 80.69 175 PHE A O 1
ATOM 1304 N N . ASP A 1 176 ? 12.545 2.980 -14.707 1.00 86.81 176 ASP A N 1
ATOM 1305 C CA . ASP A 1 176 ? 11.558 3.553 -13.803 1.00 86.81 176 ASP A CA 1
ATOM 1306 C C . ASP A 1 176 ? 11.450 2.828 -12.441 1.00 86.81 176 ASP A C 1
ATOM 1308 O O . ASP A 1 176 ? 10.342 2.514 -11.999 1.00 86.81 176 ASP A O 1
ATOM 1312 N N . PRO A 1 177 ? 12.564 2.514 -11.747 1.00 90.75 177 PRO A N 1
ATOM 1313 C CA . PRO A 1 177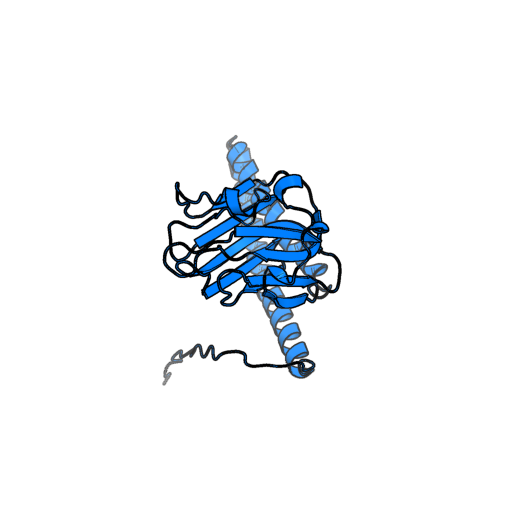 ? 12.482 1.854 -10.453 1.00 90.75 177 PRO A CA 1
ATOM 1314 C C . PRO A 1 177 ? 11.872 2.765 -9.382 1.00 90.75 177 PRO A C 1
ATOM 1316 O O . PRO A 1 177 ? 12.034 3.991 -9.381 1.00 90.75 177 PRO A O 1
ATOM 1319 N N . ILE A 1 178 ? 11.254 2.123 -8.396 1.00 92.94 178 ILE A N 1
ATOM 1320 C CA . ILE A 1 178 ? 11.028 2.720 -7.081 1.00 92.94 178 ILE A CA 1
ATOM 1321 C C . ILE A 1 178 ? 12.373 2.691 -6.348 1.00 92.94 178 ILE A C 1
ATOM 1323 O O . ILE A 1 178 ? 12.962 1.624 -6.180 1.00 92.94 178 ILE A O 1
ATOM 1327 N N . GLU A 1 179 ? 12.886 3.848 -5.927 1.00 92.56 179 GLU A N 1
ATOM 1328 C CA . GLU A 1 179 ? 14.140 3.925 -5.162 1.00 92.56 179 GLU A CA 1
ATOM 1329 C C . GLU A 1 179 ? 13.893 3.902 -3.655 1.00 92.56 179 GLU A C 1
ATOM 1331 O O . GLU A 1 179 ? 14.671 3.320 -2.898 1.00 92.56 179 GLU A O 1
ATOM 1336 N N . LYS A 1 180 ? 12.812 4.557 -3.225 1.00 93.06 180 LYS A N 1
ATOM 1337 C CA . LYS A 1 180 ? 12.338 4.578 -1.848 1.00 93.06 180 LYS A CA 1
ATOM 1338 C C . LYS A 1 180 ? 10.826 4.744 -1.832 1.00 93.06 180 LYS A C 1
ATOM 1340 O O . LYS A 1 180 ? 10.278 5.638 -2.479 1.00 93.06 180 LYS A O 1
ATOM 1345 N N . GLY A 1 181 ? 10.154 3.943 -1.024 1.00 93.50 181 GLY A N 1
ATOM 1346 C CA . GLY A 1 181 ? 8.722 4.064 -0.820 1.00 93.50 181 GLY A CA 1
ATOM 1347 C C . GLY A 1 181 ? 8.286 3.528 0.529 1.00 93.50 181 GLY A C 1
ATOM 1348 O O . GLY A 1 181 ? 9.095 3.191 1.395 1.00 93.50 181 GLY A O 1
ATOM 1349 N N . ARG A 1 182 ? 6.976 3.438 0.686 1.00 93.38 182 ARG A N 1
ATOM 1350 C CA . ARG A 1 182 ? 6.319 2.885 1.856 1.00 93.38 182 ARG A CA 1
ATOM 1351 C C . ARG A 1 182 ? 5.044 2.193 1.416 1.00 93.38 182 ARG A C 1
ATOM 1353 O O . ARG A 1 182 ? 4.282 2.768 0.649 1.00 93.38 182 ARG A O 1
ATOM 1360 N N . LEU A 1 183 ? 4.812 0.993 1.917 1.00 93.06 183 LEU A N 1
ATOM 1361 C CA . LEU A 1 183 ? 3.516 0.340 1.847 1.00 93.06 183 LEU A CA 1
ATOM 1362 C C . LEU A 1 183 ? 2.801 0.548 3.164 1.00 93.06 183 LEU A C 1
ATOM 1364 O O . LEU A 1 183 ? 3.380 0.336 4.227 1.00 93.06 183 LEU A O 1
ATOM 1368 N N . VAL A 1 184 ? 1.545 0.945 3.084 1.00 90.00 184 VAL A N 1
ATOM 1369 C CA . VAL A 1 184 ? 0.640 1.011 4.219 1.00 90.00 184 VAL A CA 1
ATOM 1370 C C . VAL A 1 184 ? -0.500 0.048 3.947 1.00 90.00 184 VAL A C 1
ATOM 1372 O O . VAL A 1 184 ? -1.141 0.108 2.902 1.00 90.00 184 VAL A O 1
ATOM 1375 N N . PHE A 1 185 ? -0.741 -0.850 4.889 1.00 87.94 185 PHE A N 1
ATOM 1376 C CA . PHE A 1 185 ? -1.783 -1.862 4.807 1.00 87.94 185 PHE A CA 1
ATOM 1377 C C . PHE A 1 185 ? -2.929 -1.501 5.745 1.00 87.94 185 PHE A C 1
ATOM 1379 O O . PHE A 1 185 ? -2.689 -1.061 6.876 1.00 87.94 185 PHE A O 1
ATOM 1386 N N . ASN A 1 186 ? -4.167 -1.707 5.300 1.00 74.94 186 ASN A N 1
ATOM 1387 C CA . ASN A 1 186 ? -5.334 -1.531 6.153 1.00 74.94 186 ASN A CA 1
ATOM 1388 C C . ASN A 1 186 ? -5.825 -2.829 6.799 1.00 74.94 186 ASN A C 1
ATOM 1390 O O . ASN A 1 186 ? -5.822 -3.899 6.196 1.00 74.94 186 ASN A O 1
ATOM 1394 N N . GLY A 1 187 ? -6.309 -2.596 8.019 1.00 58.53 187 GLY A N 1
ATOM 1395 C CA . GLY A 1 187 ? -6.886 -3.434 9.064 1.00 58.53 187 GLY A CA 1
ATOM 1396 C C . GLY A 1 187 ? -6.859 -2.596 10.367 1.00 58.53 187 GLY A C 1
ATOM 1397 O O . GLY A 1 187 ? -6.380 -1.457 10.348 1.00 58.53 187 GLY A O 1
ATOM 1398 N N . LYS A 1 188 ? -7.326 -3.126 11.512 1.00 44.00 188 LYS A N 1
ATOM 1399 C CA . LYS A 1 188 ? -7.393 -2.417 12.822 1.00 44.00 188 LYS A CA 1
ATOM 1400 C C . LYS A 1 188 ? -6.072 -1.795 13.316 1.00 44.00 188 LYS A C 1
ATOM 1402 O O . LYS A 1 188 ? -6.127 -0.855 14.104 1.00 44.00 188 LYS A O 1
ATOM 1407 N N . ASP A 1 189 ? -4.926 -2.268 12.820 1.00 55.84 189 ASP A N 1
ATOM 1408 C CA . ASP A 1 189 ? -3.603 -1.981 13.394 1.00 55.84 189 ASP A CA 1
ATOM 1409 C C . ASP A 1 189 ? -2.639 -1.223 12.457 1.00 55.84 189 ASP A C 1
ATOM 1411 O O . ASP A 1 189 ? -1.462 -1.120 12.781 1.00 55.84 189 ASP A O 1
ATOM 1415 N N . ARG A 1 190 ? -3.113 -0.705 11.303 1.00 71.56 190 ARG A N 1
ATOM 1416 C CA . ARG A 1 190 ? -2.354 0.091 10.295 1.00 71.56 190 ARG A CA 1
ATOM 1417 C C . ARG A 1 190 ? -0.846 -0.209 10.265 1.00 71.56 190 ARG A C 1
ATOM 1419 O O . ARG A 1 190 ? -0.035 0.504 10.854 1.00 71.56 190 ARG A O 1
ATOM 1426 N N . MET A 1 191 ? -0.455 -1.238 9.523 1.00 82.75 191 MET A N 1
ATOM 1427 C CA . MET A 1 191 ? 0.954 -1.597 9.359 1.00 82.75 191 MET A CA 1
ATOM 1428 C C . MET A 1 191 ? 1.606 -0.772 8.247 1.00 82.75 191 MET A C 1
ATOM 1430 O O . MET A 1 191 ? 1.023 -0.587 7.180 1.00 82.75 191 MET A O 1
ATOM 1434 N N . SER A 1 192 ? 2.840 -0.325 8.481 1.00 87.69 192 SER A N 1
ATOM 1435 C CA . SER A 1 192 ? 3.665 0.374 7.495 1.00 87.69 192 SER A CA 1
ATOM 1436 C C . SER A 1 192 ? 4.985 -0.361 7.283 1.00 87.69 192 SER A C 1
ATOM 1438 O O . SER A 1 192 ? 5.696 -0.649 8.244 1.00 87.69 192 SER A O 1
ATOM 1440 N N . VAL A 1 193 ? 5.342 -0.592 6.023 1.00 89.38 193 VAL A N 1
ATOM 1441 C CA . VAL A 1 193 ? 6.588 -1.239 5.601 1.00 89.38 193 VAL A CA 1
ATOM 1442 C C . VAL A 1 193 ? 7.354 -0.281 4.700 1.00 89.38 193 VAL A C 1
ATOM 1444 O O . VAL A 1 193 ? 6.823 0.180 3.691 1.00 89.38 193 VAL A O 1
ATOM 1447 N N . GLU A 1 194 ? 8.591 0.060 5.060 1.00 90.44 194 GLU A N 1
ATOM 1448 C CA . GLU A 1 194 ? 9.446 0.856 4.174 1.00 90.44 194 GLU A CA 1
ATOM 1449 C C . GLU A 1 194 ? 10.014 -0.034 3.073 1.00 90.44 194 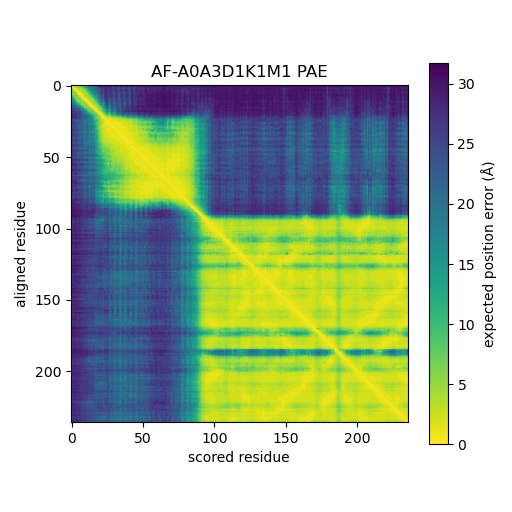GLU A C 1
ATOM 1451 O O . GLU A 1 194 ? 10.560 -1.097 3.351 1.00 90.44 194 GLU A O 1
ATOM 1456 N N . ILE A 1 195 ? 9.900 0.409 1.823 1.00 91.56 195 ILE A N 1
ATOM 1457 C CA . ILE A 1 195 ? 10.440 -0.321 0.679 1.00 91.56 195 ILE A CA 1
ATOM 1458 C C . ILE A 1 195 ? 11.666 0.411 0.136 1.00 91.56 195 ILE A C 1
ATOM 1460 O O . ILE A 1 195 ? 11.649 1.625 -0.096 1.00 91.56 195 ILE A O 1
ATOM 1464 N N . GLY A 1 196 ? 12.752 -0.340 -0.026 1.00 87.00 196 GLY A N 1
ATOM 1465 C CA . GLY A 1 196 ? 13.977 0.127 -0.663 1.00 87.00 196 GLY A CA 1
ATOM 1466 C C . GLY A 1 196 ? 13.954 -0.079 -2.175 1.00 87.00 196 GLY A C 1
ATOM 1467 O O . GLY A 1 196 ? 12.956 -0.507 -2.755 1.00 87.00 196 GLY A O 1
ATOM 1468 N N . LYS A 1 197 ? 15.090 0.198 -2.814 1.00 89.44 197 LYS A N 1
ATOM 1469 C CA . LYS A 1 197 ? 15.274 -0.023 -4.247 1.00 89.44 197 LYS A CA 1
ATOM 1470 C C . LYS A 1 197 ? 15.309 -1.517 -4.574 1.00 89.44 197 LYS A C 1
ATOM 1472 O O . LYS A 1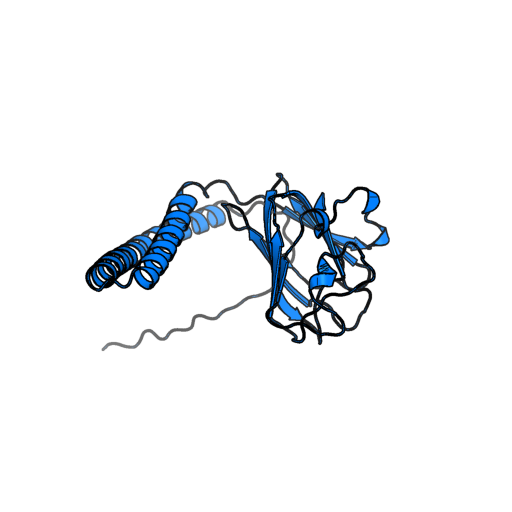 197 ? 16.120 -2.251 -4.018 1.00 89.44 197 LYS A O 1
ATOM 1477 N N . PHE A 1 198 ? 14.512 -1.923 -5.554 1.00 88.00 198 PHE A N 1
ATOM 1478 C CA . PHE A 1 198 ? 14.615 -3.216 -6.232 1.00 88.00 198 PHE A CA 1
ATOM 1479 C C . PHE A 1 198 ? 14.433 -3.006 -7.740 1.00 88.00 198 PHE A C 1
ATOM 1481 O O . PHE A 1 198 ? 13.733 -2.086 -8.172 1.00 88.00 198 PHE A O 1
ATOM 1488 N N . VAL A 1 199 ? 15.148 -3.788 -8.544 1.00 86.62 199 VAL A N 1
ATOM 1489 C CA . VAL A 1 199 ? 15.323 -3.560 -9.987 1.00 86.62 199 VAL A CA 1
ATOM 1490 C C . VAL A 1 199 ? 14.502 -4.533 -10.830 1.00 86.62 199 VAL A C 1
ATOM 1492 O O . VAL A 1 199 ? 13.839 -5.432 -10.321 1.00 86.62 199 VAL A O 1
ATOM 1495 N N . THR A 1 200 ? 14.507 -4.327 -12.142 1.00 85.81 200 THR A N 1
ATOM 1496 C CA . THR A 1 200 ? 13.787 -5.149 -13.117 1.00 85.81 200 THR A CA 1
ATOM 1497 C C . THR A 1 200 ? 14.017 -6.643 -12.923 1.00 85.81 200 THR A C 1
ATOM 1499 O O . THR A 1 200 ? 15.133 -7.078 -12.636 1.00 85.81 200 THR A O 1
ATOM 1502 N N . LYS A 1 201 ? 12.950 -7.430 -13.123 1.00 86.56 201 LYS A N 1
ATOM 1503 C CA . LYS A 1 201 ? 12.912 -8.885 -12.887 1.00 86.56 201 LYS A CA 1
ATOM 1504 C C . LYS A 1 201 ? 13.180 -9.287 -11.435 1.00 86.56 201 LYS A C 1
ATOM 1506 O O . LYS A 1 201 ? 13.437 -10.460 -11.181 1.00 86.56 201 LYS A O 1
ATOM 1511 N N . GLN A 1 202 ? 13.114 -8.355 -10.489 1.00 92.31 202 GLN A N 1
ATOM 1512 C CA . GLN A 1 202 ? 13.065 -8.680 -9.072 1.00 92.31 202 GLN A CA 1
ATOM 1513 C C . GLN A 1 202 ? 11.641 -8.574 -8.545 1.00 92.31 202 GLN A C 1
ATOM 1515 O O . GLN A 1 202 ? 10.800 -7.839 -9.068 1.00 92.3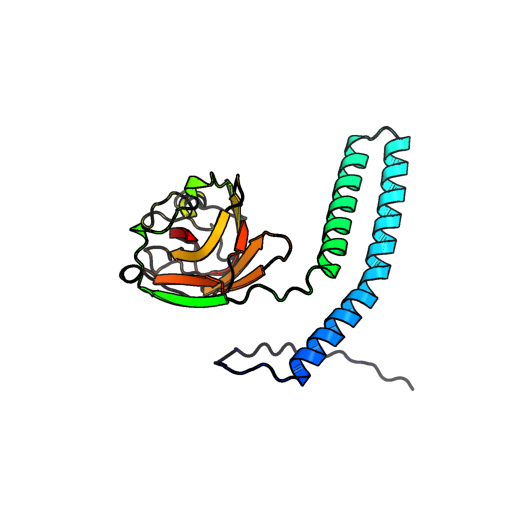1 202 GLN A O 1
ATOM 1520 N N . VAL A 1 203 ? 11.409 -9.308 -7.470 1.00 94.69 203 VAL A N 1
ATOM 1521 C CA . VAL A 1 203 ? 10.187 -9.271 -6.684 1.00 94.69 203 VAL A CA 1
ATOM 1522 C C . VAL A 1 203 ? 10.566 -8.984 -5.241 1.00 94.69 203 VAL A C 1
ATOM 1524 O O . VAL A 1 203 ? 11.481 -9.603 -4.692 1.00 94.69 203 VAL A O 1
ATOM 1527 N N . LEU A 1 204 ? 9.888 -8.011 -4.642 1.00 95.69 204 LEU A N 1
ATOM 1528 C CA . LEU A 1 204 ? 9.945 -7.793 -3.206 1.00 95.69 204 LEU A CA 1
ATOM 1529 C C . LEU A 1 204 ? 8.898 -8.697 -2.556 1.00 95.69 204 LEU A C 1
ATOM 1531 O O . LEU A 1 204 ? 7.706 -8.560 -2.824 1.00 95.69 204 LEU A O 1
ATOM 1535 N N . VAL A 1 205 ? 9.355 -9.607 -1.706 1.00 95.75 205 VAL A N 1
ATOM 1536 C CA . VAL A 1 205 ? 8.510 -10.491 -0.906 1.00 95.75 205 VAL A CA 1
ATOM 1537 C C . VAL A 1 205 ? 8.438 -9.944 0.508 1.00 95.75 205 VAL A C 1
ATOM 1539 O O . VAL A 1 205 ? 9.476 -9.705 1.126 1.00 95.75 205 VAL A O 1
ATOM 1542 N N . ILE A 1 206 ? 7.224 -9.756 1.011 1.00 94.56 206 ILE A N 1
ATOM 1543 C CA . ILE A 1 206 ? 6.951 -9.383 2.399 1.00 94.56 206 ILE A CA 1
ATOM 1544 C C . ILE A 1 206 ? 6.248 -10.570 3.041 1.00 94.56 206 ILE A C 1
ATOM 1546 O O . ILE A 1 206 ? 5.145 -10.909 2.628 1.00 94.56 206 ILE A O 1
ATOM 1550 N N . GLU A 1 207 ? 6.882 -11.199 4.024 1.00 94.38 207 GLU A N 1
ATOM 1551 C CA . GLU A 1 207 ? 6.365 -12.375 4.721 1.00 94.38 207 GLU A CA 1
ATOM 1552 C C . GLU A 1 207 ? 5.984 -12.014 6.157 1.00 94.38 207 GLU A C 1
ATOM 1554 O O . GLU A 1 207 ? 6.823 -11.598 6.953 1.00 94.38 207 GLU A O 1
ATOM 1559 N N . PHE A 1 208 ? 4.710 -12.173 6.494 1.00 91.06 208 PHE A N 1
ATOM 1560 C CA . PHE A 1 208 ? 4.154 -11.911 7.813 1.00 91.06 208 PHE A CA 1
ATOM 1561 C C . PHE A 1 208 ? 4.242 -13.161 8.691 1.00 91.06 208 PHE A C 1
ATOM 1563 O O . PHE A 1 208 ? 3.796 -14.248 8.313 1.00 91.06 208 PHE A O 1
ATOM 1570 N N . GLN A 1 209 ? 4.748 -13.003 9.918 1.00 90.06 209 GLN A N 1
ATOM 1571 C CA . GLN A 1 209 ? 4.832 -14.105 10.888 1.00 90.06 209 GLN A CA 1
ATOM 1572 C C . GLN A 1 209 ? 3.439 -14.649 11.256 1.00 90.06 209 GLN A C 1
ATOM 1574 O O . GLN A 1 209 ? 3.251 -15.849 11.480 1.00 90.06 209 GLN A O 1
ATOM 1579 N N . THR A 1 210 ? 2.435 -13.773 11.260 1.00 86.88 210 THR A N 1
ATOM 1580 C CA . THR A 1 210 ? 1.020 -14.103 11.455 1.00 86.88 210 THR A CA 1
ATOM 1581 C C . THR A 1 210 ? 0.210 -13.645 10.248 1.00 86.88 210 THR A C 1
ATOM 1583 O O . THR A 1 210 ? 0.539 -12.596 9.697 1.00 86.88 210 THR A O 1
ATOM 1586 N N . PRO A 1 211 ? -0.859 -14.364 9.852 1.00 89.50 211 PRO A N 1
ATOM 1587 C CA . PRO A 1 211 ? -1.722 -13.905 8.772 1.00 89.50 211 PRO A CA 1
ATOM 1588 C C . PRO A 1 211 ? -2.259 -12.502 9.057 1.00 89.50 211 PRO A C 1
ATOM 1590 O O . PRO A 1 211 ? -2.660 -12.206 10.185 1.00 89.50 211 PRO A O 1
ATOM 1593 N N . VAL A 1 212 ? -2.275 -11.659 8.032 1.00 88.12 212 VAL A N 1
ATOM 1594 C CA . VAL A 1 212 ? -2.819 -10.303 8.084 1.00 88.12 212 VAL A CA 1
ATOM 1595 C C . VAL A 1 212 ? -4.076 -10.229 7.236 1.00 88.12 212 VAL A C 1
ATOM 1597 O O . VAL A 1 212 ? -4.151 -10.828 6.165 1.00 88.12 212 VAL A O 1
ATOM 1600 N N . VAL A 1 213 ? -5.074 -9.503 7.733 1.00 89.75 213 VAL A N 1
ATOM 1601 C CA . VAL A 1 213 ? -6.293 -9.202 6.981 1.00 89.75 213 VAL A CA 1
ATOM 1602 C C . VAL A 1 213 ? -6.090 -7.869 6.276 1.00 89.75 213 VAL A C 1
ATOM 1604 O O . VAL A 1 213 ? -5.765 -6.885 6.937 1.00 89.75 213 VAL A O 1
ATOM 1607 N N . LEU A 1 214 ? -6.278 -7.847 4.959 1.00 90.25 214 LEU A N 1
ATOM 1608 C CA . LEU A 1 214 ? -6.123 -6.673 4.108 1.00 90.25 214 LEU A CA 1
ATOM 1609 C C . LEU A 1 214 ? -7.468 -6.282 3.497 1.00 90.25 214 LEU A C 1
ATOM 1611 O O . LEU A 1 214 ? -8.142 -7.121 2.904 1.00 90.25 214 LEU A O 1
ATOM 1615 N N . ASP A 1 215 ? -7.823 -5.001 3.586 1.00 92.25 215 ASP A N 1
ATOM 1616 C CA . ASP A 1 215 ? -8.890 -4.379 2.776 1.00 92.25 215 ASP A CA 1
ATOM 1617 C C . ASP A 1 215 ? -8.375 -3.258 1.855 1.00 92.25 215 ASP A C 1
ATOM 1619 O O . ASP A 1 215 ? -9.036 -2.868 0.893 1.00 92.25 215 ASP A O 1
ATOM 1623 N N . LYS A 1 216 ? -7.170 -2.750 2.124 1.00 93.44 216 LYS A N 1
ATOM 1624 C CA . LYS A 1 216 ? -6.525 -1.698 1.343 1.00 93.44 216 LYS A CA 1
ATOM 1625 C C . LYS A 1 216 ? -5.016 -1.846 1.416 1.00 93.44 216 LYS A C 1
ATOM 1627 O O . LYS A 1 216 ? -4.456 -2.175 2.465 1.00 93.44 216 LYS A O 1
ATOM 1632 N N . ILE A 1 217 ? -4.368 -1.513 0.313 1.00 95.25 217 ILE A N 1
ATOM 1633 C CA . ILE A 1 217 ? -2.923 -1.352 0.205 1.00 95.25 217 ILE A CA 1
ATOM 1634 C C . ILE A 1 217 ? -2.667 0.047 -0.342 1.00 95.25 217 ILE A C 1
ATOM 1636 O O . ILE A 1 217 ? -3.279 0.463 -1.321 1.00 95.25 217 ILE A O 1
ATOM 1640 N N . GLU A 1 218 ? -1.772 0.797 0.281 1.00 95.25 218 GLU A N 1
ATOM 1641 C CA . GLU A 1 218 ? -1.341 2.099 -0.206 1.00 95.25 218 GLU A CA 1
ATOM 1642 C C . GLU A 1 218 ? 0.172 2.108 -0.377 1.00 95.25 218 GLU A C 1
ATOM 1644 O O . GLU A 1 218 ? 0.925 2.027 0.588 1.00 95.25 218 GLU A O 1
ATOM 1649 N N . LEU A 1 219 ? 0.612 2.214 -1.625 1.00 95.75 219 LEU A N 1
ATOM 1650 C CA . LEU A 1 219 ? 2.003 2.415 -1.986 1.00 95.75 219 LEU A CA 1
ATOM 1651 C C . LEU A 1 219 ? 2.270 3.915 -2.089 1.00 95.75 219 LEU A C 1
ATOM 1653 O O . LEU A 1 219 ? 1.818 4.566 -3.026 1.00 95.75 219 LEU A O 1
ATOM 1657 N N . THR A 1 220 ? 3.034 4.467 -1.153 1.00 95.25 220 THR A N 1
ATOM 1658 C CA . THR A 1 220 ? 3.583 5.822 -1.241 1.00 95.25 220 THR A CA 1
ATOM 1659 C C . THR A 1 220 ? 4.994 5.770 -1.814 1.00 95.25 220 THR A C 1
ATOM 1661 O O . THR A 1 220 ? 5.898 5.177 -1.225 1.00 95.25 220 THR A O 1
ATOM 1664 N N . ILE A 1 221 ? 5.211 6.431 -2.944 1.00 95.69 221 ILE A N 1
ATOM 1665 C CA . ILE A 1 221 ? 6.518 6.565 -3.582 1.00 95.69 221 ILE A CA 1
ATOM 1666 C C . ILE A 1 221 ? 7.157 7.861 -3.083 1.00 95.69 221 ILE A C 1
ATOM 1668 O O . ILE A 1 221 ? 6.704 8.960 -3.399 1.00 95.69 221 ILE A O 1
ATOM 1672 N N . LEU A 1 222 ? 8.207 7.714 -2.272 1.00 92.94 222 LEU A N 1
ATOM 1673 C CA . LEU A 1 222 ? 8.941 8.826 -1.658 1.00 92.94 222 LEU A CA 1
ATOM 1674 C C . LEU A 1 222 ? 10.081 9.312 -2.555 1.00 92.94 222 LEU A C 1
ATOM 1676 O O . LEU A 1 222 ? 10.444 10.484 -2.519 1.00 92.94 222 LEU A O 1
ATOM 1680 N N . LYS A 1 223 ? 10.658 8.395 -3.335 1.00 94.00 223 LYS A N 1
ATOM 1681 C CA . LYS A 1 223 ? 11.666 8.669 -4.351 1.00 94.00 223 LYS A CA 1
ATOM 1682 C C . LYS A 1 223 ? 11.576 7.605 -5.441 1.00 94.00 223 LYS A C 1
ATOM 1684 O O . LYS A 1 223 ? 11.740 6.416 -5.162 1.00 94.00 223 LYS A O 1
ATOM 1689 N N . GLY A 1 224 ? 11.343 8.023 -6.672 1.00 92.62 224 GLY A N 1
ATOM 1690 C CA . GLY A 1 224 ? 11.376 7.162 -7.845 1.00 92.62 224 GLY A CA 1
ATOM 1691 C C . GLY A 1 224 ? 12.160 7.801 -8.980 1.00 92.62 224 GLY A C 1
ATOM 1692 O O . GLY A 1 224 ? 12.586 8.952 -8.885 1.00 92.62 224 GLY A O 1
ATOM 1693 N N . ALA A 1 225 ? 12.359 7.032 -10.046 1.00 92.06 225 ALA A N 1
ATOM 1694 C CA . ALA A 1 225 ? 12.852 7.554 -11.316 1.00 92.06 225 ALA A CA 1
ATOM 1695 C C . ALA A 1 225 ? 11.731 8.315 -12.057 1.00 92.06 225 ALA A C 1
ATOM 1697 O O . ALA A 1 225 ? 10.934 8.994 -11.418 1.00 92.06 225 ALA A O 1
ATOM 1698 N N . MET A 1 226 ? 11.658 8.262 -13.390 1.00 92.12 226 MET A N 1
ATOM 1699 C CA . MET A 1 226 ? 10.735 9.118 -14.148 1.00 92.12 226 MET A CA 1
ATOM 1700 C C . MET A 1 226 ? 9.264 8.745 -13.919 1.00 92.12 226 MET A C 1
ATOM 1702 O O . MET A 1 226 ? 8.454 9.627 -13.649 1.00 92.12 226 MET A O 1
ATOM 1706 N N . ARG A 1 227 ? 8.932 7.449 -14.005 1.00 92.88 227 ARG A N 1
ATOM 1707 C CA . ARG A 1 227 ? 7.558 6.922 -13.880 1.00 92.88 227 ARG A CA 1
ATOM 1708 C C . ARG A 1 227 ? 7.502 5.682 -12.975 1.00 92.88 227 ARG A C 1
ATOM 1710 O O . ARG A 1 227 ? 7.252 4.571 -13.452 1.00 92.88 227 ARG A O 1
ATOM 1717 N N . PRO A 1 228 ? 7.812 5.828 -11.678 1.00 94.00 228 PRO A N 1
ATOM 1718 C CA . PRO A 1 228 ? 7.904 4.709 -10.753 1.00 94.00 228 PRO A CA 1
ATOM 1719 C C . PRO A 1 228 ? 6.548 4.013 -10.575 1.00 94.00 228 PRO A C 1
ATOM 1721 O O . PRO A 1 228 ? 5.486 4.640 -10.601 1.00 94.00 228 PRO A O 1
ATOM 1724 N N . GLY A 1 229 ? 6.590 2.696 -10.398 1.00 93.75 229 GLY A N 1
ATOM 1725 C CA . GLY A 1 229 ? 5.397 1.862 -10.335 1.00 93.75 229 GLY A CA 1
ATOM 1726 C C . GLY A 1 229 ? 5.732 0.396 -10.102 1.00 93.75 229 GLY A C 1
ATOM 1727 O O . GLY A 1 229 ? 6.855 0.069 -9.724 1.00 93.75 229 GLY A O 1
ATOM 1728 N N . LEU A 1 230 ? 4.757 -0.474 -10.342 1.00 95.06 230 LEU A N 1
ATOM 1729 C CA . LEU A 1 230 ? 4.892 -1.924 -10.218 1.00 95.06 230 LEU A CA 1
ATOM 1730 C C . LEU A 1 230 ? 4.362 -2.599 -11.483 1.00 95.06 230 LEU A C 1
ATOM 1732 O O . LEU A 1 230 ? 3.584 -2.010 -12.239 1.00 95.06 230 LEU A O 1
ATOM 1736 N N . ALA A 1 231 ? 4.800 -3.832 -11.706 1.00 94.81 231 ALA A N 1
ATOM 1737 C CA . ALA A 1 231 ? 4.162 -4.701 -12.681 1.00 94.81 231 ALA A CA 1
ATOM 1738 C C . ALA A 1 231 ? 2.874 -5.286 -12.098 1.00 94.81 231 ALA A C 1
ATOM 1740 O O . ALA A 1 231 ? 1.822 -5.121 -12.688 1.00 94.81 231 ALA A O 1
ATOM 1741 N N . GLU A 1 232 ? 2.953 -5.907 -10.916 1.00 95.38 232 GLU A N 1
ATOM 1742 C CA . GLU A 1 232 ? 1.841 -6.673 -10.344 1.00 95.38 232 GLU A CA 1
ATOM 1743 C C . GLU A 1 232 ? 1.997 -6.846 -8.824 1.00 95.38 232 GLU A C 1
ATOM 1745 O O . GLU A 1 232 ? 3.121 -6.789 -8.299 1.00 95.38 232 GLU A O 1
ATOM 1750 N N . ILE A 1 233 ? 0.886 -7.106 -8.126 1.00 95.88 233 ILE A N 1
ATOM 1751 C CA . ILE A 1 233 ? 0.873 -7.544 -6.728 1.00 95.88 233 ILE A CA 1
ATOM 1752 C C . ILE A 1 233 ? 0.097 -8.859 -6.583 1.00 95.88 233 ILE A C 1
ATOM 1754 O O . ILE A 1 233 ? -1.104 -8.925 -6.846 1.00 95.88 233 ILE A O 1
ATOM 1758 N N . TYR A 1 234 ? 0.770 -9.882 -6.054 1.00 96.19 234 TYR A N 1
ATOM 1759 C CA . TYR A 1 234 ? 0.140 -11.137 -5.628 1.00 96.19 234 TYR A CA 1
ATOM 1760 C C . TYR A 1 234 ? 0.171 -11.293 -4.109 1.00 96.19 234 TYR A C 1
ATOM 1762 O O . TYR A 1 234 ? 0.951 -10.634 -3.412 1.00 96.19 234 TYR A O 1
ATOM 1770 N N . TYR A 1 235 ? -0.650 -12.213 -3.609 1.00 95.00 235 TYR A N 1
ATOM 1771 C CA . TYR A 1 235 ? -0.684 -12.607 -2.209 1.00 95.00 235 TYR A CA 1
ATOM 1772 C C . TYR A 1 235 ? -0.781 -14.129 -2.045 1.00 95.00 235 TYR A C 1
ATOM 1774 O O . TYR A 1 235 ? -1.268 -14.837 -2.924 1.00 95.00 235 TYR A O 1
ATOM 1782 N N . GLU A 1 236 ? -0.320 -14.622 -0.899 1.00 93.06 236 GLU A N 1
ATOM 1783 C CA . GLU A 1 236 ? -0.440 -16.020 -0.448 1.00 93.06 236 GLU A CA 1
ATOM 1784 C C . GLU A 1 236 ? -0.826 -16.036 1.027 1.00 93.06 236 GLU A C 1
ATOM 1786 O O . GLU A 1 236 ? -0.217 -15.250 1.789 1.00 93.06 236 GLU A O 1
#

Nearest PDB structures (foldseek):
  3mo4-assembly2_B  TM=7.182E-01  e=1.337E-06  Bifidobacterium longum subsp. infantis ATCC 15697 = JCM 1222 = DSM 20088
  3ues-assembly1_A  TM=7.114E-01  e=1.192E-06  Bifidobacterium longum subsp. infantis ATCC 15697 = JCM 1222 = DSM 20088
  3uet-assembly1_B  TM=7.260E-01  e=3.550E-06  Bifidobacterium longum subsp. infantis ATCC 15697 = JCM 1222 = DSM 20088
  3mo4-assembly1_A  TM=6.747E-01  e=1.003E-06  Bifidobacterium longum subsp. infantis ATCC 15697 = JCM 1222 = DSM 20088
  5xnr-assembly1_A  TM=6.141E-01  e=4.466E-06  Persicobacter sp. CCB-QB2

Secondary structure (DSSP, 8-state):
--------------------S---HHHHHHHHHHHHHHHHHHHHHHHHHHHHHHHHHHHHHHTT-HHHHHHHHHHHHHHHHHHHHTTTTTS----EEEEEEEGGGS-GGGSEEGGGG--EEEESS-BTTB-GGGGGSS-TTS-EE-SSSSEEEEEEEEEEEEEEEEEEEPPS-TTS-EEEEEEEE-STT-EEEEE----TTEEEEEEEEEEEEEEEEEEEEEEESSS-EESEEEE-

Sequence (236 aa):
MNKMIAMLVSVLFIAGLYADDKDPAELTQARSTFQTQMKAATTPIVQRYLQQLDALKKSLGAKGDVNAALAVQQEMDSLKESSSNDTRASSALPKYEMKILSASAVDVASAATLKDAAPTVKATSSNGECPVSNIVDGNINTNGALDAQTGSIAISLDRQITCRKLYLFQRPSNFDPIEKGRLVFNGKDRMSVEIGKFVTKQVLVIEFQTPVVLDKIELTILKGAMRPGLAEIYYE

Radius of gyration: 21.74 Å; Cα contacts (8 Å, |Δi|>4): 433; chains: 1; bounding box: 55×60×54 Å

Solvent-accessible surface area (backbone atoms only — not comparable to full-atom values): 12788 Å² total; per-residue (Å²): 136,89,80,77,92,77,90,78,87,77,85,80,86,75,83,90,75,87,77,96,66,83,74,52,70,67,58,56,49,51,51,53,51,50,52,52,51,49,50,65,65,44,49,64,54,54,53,53,50,52,53,51,44,53,53,48,29,53,54,29,50,76,70,67,38,58,69,63,23,47,55,43,50,52,54,53,50,55,54,48,52,57,59,57,37,68,75,59,59,81,54,78,73,78,53,67,50,78,46,81,42,53,46,89,76,54,78,57,91,79,39,46,47,45,41,84,34,61,55,49,65,48,54,77,44,62,28,89,92,25,40,52,59,28,26,38,67,73,40,67,85,41,41,10,18,27,66,34,40,51,47,41,41,38,36,39,38,77,46,76,46,76,31,35,33,38,38,42,30,31,28,82,50,82,73,26,38,39,50,28,32,34,40,38,40,33,57,92,69,63,50,74,46,80,40,68,64,58,52,51,53,24,22,45,35,40,39,37,80,48,76,42,59,36,39,32,42,33,44,36,36,76,35,33,38,65,40,19,46,29,1,24,40,35,33,66